Protein AF-A0A622EFQ0-F1 (afdb_monomer_lite)

Radius of gyration: 34.11 Å; chains: 1; bounding box: 75×64×86 Å

Structure (mmCIF, N/CA/C/O backbone):
data_AF-A0A622EFQ0-F1
#
_entry.id   AF-A0A622EFQ0-F1
#
loop_
_atom_site.group_PDB
_atom_site.id
_atom_site.type_symbol
_atom_site.label_atom_id
_atom_site.label_alt_id
_atom_site.label_comp_id
_atom_site.label_asym_id
_atom_site.label_entity_id
_atom_site.label_seq_id
_atom_site.pdbx_PDB_ins_code
_atom_site.Cartn_x
_atom_site.Cartn_y
_atom_site.Cartn_z
_atom_site.occupancy
_atom_site.B_iso_or_equiv
_atom_site.auth_seq_id
_atom_site.auth_comp_id
_atom_site.auth_asym_id
_atom_site.auth_atom_id
_atom_site.pdbx_PDB_model_num
ATOM 1 N N . MET A 1 1 ? -2.459 32.467 -18.254 1.00 40.84 1 MET A N 1
ATOM 2 C CA . MET A 1 1 ? -2.833 32.533 -16.829 1.00 40.84 1 MET A CA 1
ATOM 3 C C . MET A 1 1 ? -2.123 31.381 -16.165 1.00 40.84 1 MET A C 1
ATOM 5 O O . MET A 1 1 ? -2.354 30.252 -16.578 1.00 40.84 1 MET A O 1
ATOM 9 N N . ASP A 1 2 ? -1.212 31.677 -15.245 1.00 47.34 2 ASP A N 1
ATOM 10 C CA . ASP A 1 2 ? -0.516 30.656 -14.466 1.00 47.34 2 ASP A CA 1
ATOM 11 C C . ASP A 1 2 ? -1.471 30.163 -13.377 1.00 47.34 2 ASP A C 1
ATOM 13 O O . ASP A 1 2 ? -1.883 30.933 -12.511 1.00 47.34 2 ASP A O 1
ATOM 17 N N . PHE A 1 3 ? -1.888 28.902 -13.480 1.00 54.03 3 PHE A N 1
ATOM 18 C CA . PHE A 1 3 ? -2.657 28.227 -12.441 1.00 54.03 3 PHE A CA 1
ATOM 19 C C . PHE A 1 3 ? -1.663 27.471 -11.562 1.00 54.03 3 PHE A C 1
ATOM 21 O O . PHE A 1 3 ? -1.161 26.412 -11.937 1.00 54.03 3 PHE A O 1
ATOM 28 N N . GLU A 1 4 ? -1.324 28.049 -10.413 1.00 59.44 4 GLU A N 1
ATOM 29 C CA . GLU A 1 4 ? -0.556 27.353 -9.385 1.00 59.44 4 GLU A CA 1
ATOM 30 C C . GLU A 1 4 ? -1.495 26.405 -8.634 1.00 59.44 4 GLU A C 1
ATOM 32 O O . GLU A 1 4 ? -2.201 26.804 -7.713 1.00 59.44 4 GLU A O 1
ATOM 37 N N . ILE A 1 5 ? -1.507 25.140 -9.055 1.00 57.47 5 ILE A N 1
ATOM 38 C CA . ILE A 1 5 ? -2.185 24.049 -8.350 1.00 57.47 5 ILE A CA 1
ATOM 39 C C . ILE A 1 5 ? -1.353 23.737 -7.105 1.00 57.47 5 ILE A C 1
ATOM 41 O O . ILE A 1 5 ? -0.329 23.056 -7.172 1.00 57.47 5 ILE A O 1
ATOM 45 N N . THR A 1 6 ? -1.769 24.271 -5.961 1.00 62.12 6 THR A N 1
ATOM 46 C CA . THR A 1 6 ? -1.059 24.123 -4.680 1.00 62.12 6 THR A CA 1
ATOM 47 C C . THR A 1 6 ? -1.422 22.841 -3.927 1.00 62.12 6 THR A C 1
ATOM 49 O O . THR A 1 6 ? -0.834 22.558 -2.887 1.00 62.12 6 THR A O 1
ATOM 52 N N . GLY A 1 7 ? -2.340 22.027 -4.461 1.00 57.78 7 GLY A N 1
ATOM 53 C CA . GLY A 1 7 ? -2.699 20.720 -3.896 1.00 57.78 7 GLY A CA 1
ATOM 54 C C . GLY A 1 7 ? -3.607 20.773 -2.661 1.00 57.78 7 GLY A C 1
ATOM 55 O O . GLY A 1 7 ? -3.851 19.732 -2.059 1.00 57.78 7 GLY A O 1
ATOM 56 N N . GLU A 1 8 ? -4.129 21.950 -2.307 1.00 60.84 8 GLU A N 1
ATOM 57 C CA . GLU A 1 8 ? -5.104 22.154 -1.219 1.00 60.84 8 GLU A CA 1
ATOM 58 C C . GLU A 1 8 ? -6.498 22.566 -1.736 1.00 60.84 8 GLU A C 1
ATOM 60 O O . GLU A 1 8 ? -7.340 23.025 -0.965 1.00 60.84 8 GLU A O 1
ATOM 65 N N . GLU A 1 9 ? -6.757 22.427 -3.039 1.00 70.69 9 GLU A N 1
ATOM 66 C CA . GLU A 1 9 ? -8.021 22.865 -3.638 1.00 70.69 9 GLU A CA 1
ATOM 67 C C . GLU A 1 9 ? -9.195 22.007 -3.148 1.00 70.69 9 GLU A C 1
ATOM 69 O O . GLU A 1 9 ? -9.159 20.772 -3.163 1.00 70.69 9 GLU A O 1
ATOM 74 N N . THR A 1 10 ? -10.255 22.678 -2.694 1.00 70.06 10 THR A N 1
ATOM 75 C CA . THR A 1 10 ? -11.495 22.020 -2.279 1.00 70.06 10 THR A CA 1
ATOM 76 C C . THR A 1 10 ? -12.301 21.588 -3.502 1.00 70.06 10 THR A C 1
ATOM 78 O O . THR A 1 10 ? -12.155 22.128 -4.598 1.00 70.06 10 THR A O 1
ATOM 81 N N . GLN A 1 11 ? -13.181 20.602 -3.327 1.00 61.06 11 GLN A N 1
ATOM 82 C CA . GLN A 1 11 ? -13.942 20.010 -4.431 1.00 61.06 11 GLN A CA 1
ATOM 83 C C . GLN A 1 11 ? -14.776 21.040 -5.219 1.00 61.06 11 GLN A C 1
ATOM 85 O O . GLN A 1 11 ? -14.868 20.944 -6.438 1.00 61.06 11 GLN A O 1
ATOM 90 N N . GLU A 1 12 ? -15.286 22.077 -4.553 1.00 69.62 12 GLU A N 1
ATOM 91 C CA . GLU A 1 12 ? -16.009 23.184 -5.198 1.00 69.62 12 GLU A CA 1
ATOM 92 C C . GLU A 1 12 ? -15.089 24.077 -6.055 1.00 69.62 12 GLU A C 1
ATOM 94 O O . GLU A 1 12 ? -15.494 24.543 -7.117 1.00 69.62 12 GLU A O 1
ATOM 99 N N . GLN A 1 13 ? -13.827 24.271 -5.652 1.00 68.38 13 GLN A N 1
ATOM 100 C CA . GLN A 1 13 ? -12.851 25.055 -6.423 1.00 68.38 13 GLN A CA 1
ATOM 101 C C . GLN A 1 13 ? -12.368 24.312 -7.672 1.00 68.38 13 GLN A C 1
ATOM 103 O O . GLN A 1 13 ? -12.161 24.930 -8.715 1.00 68.38 13 GLN A O 1
ATOM 108 N N . LEU A 1 14 ? -12.245 22.984 -7.594 1.00 66.31 14 LEU A N 1
ATOM 109 C CA . LEU A 1 14 ? -11.923 22.138 -8.746 1.00 66.31 14 LEU A CA 1
ATOM 110 C C . LEU A 1 14 ? -13.050 22.135 -9.786 1.00 66.31 14 LEU A C 1
ATOM 112 O O . LEU A 1 14 ? -12.778 22.150 -10.986 1.00 66.31 14 LEU A O 1
ATOM 116 N N . GLU A 1 15 ? -14.308 22.147 -9.341 1.00 71.75 15 GLU A N 1
ATOM 117 C CA . GLU A 1 15 ? -15.470 22.240 -10.230 1.00 71.75 15 GLU A CA 1
ATOM 118 C C . GLU A 1 15 ? -15.534 23.603 -10.940 1.00 71.75 15 GLU A C 1
ATOM 120 O O . GLU A 1 15 ? -15.771 23.654 -12.149 1.00 71.75 15 GLU A O 1
ATOM 125 N N . GLU A 1 16 ? -15.225 24.700 -10.244 1.00 70.75 16 GLU A N 1
ATOM 126 C CA . GLU A 1 16 ? -15.146 26.039 -10.844 1.00 70.75 16 GLU A CA 1
ATOM 127 C C . GLU A 1 16 ? -13.963 26.175 -11.825 1.00 70.75 16 GLU A C 1
ATOM 129 O O . GLU A 1 16 ? -14.096 26.769 -12.900 1.00 70.75 16 GLU A O 1
ATOM 134 N N . LEU A 1 17 ? -12.816 25.561 -11.516 1.00 68.50 17 LEU A N 1
ATOM 135 C CA . LEU A 1 17 ? -11.644 25.539 -12.397 1.00 68.50 17 LEU A CA 1
ATOM 136 C C . LEU A 1 17 ? -11.890 24.686 -13.654 1.00 68.50 17 LEU A C 1
ATOM 138 O O . LEU A 1 17 ? -11.455 25.057 -14.746 1.00 68.50 17 LEU A O 1
ATOM 142 N N . MET A 1 18 ? -12.652 23.595 -13.529 1.00 65.00 18 MET A N 1
ATOM 143 C CA . MET A 1 18 ? -13.078 22.759 -14.655 1.00 65.00 18 MET A CA 1
ATOM 144 C C . MET A 1 18 ? -14.113 23.470 -15.538 1.00 65.00 18 MET A C 1
ATOM 146 O O . MET A 1 18 ? -14.004 23.414 -16.763 1.00 65.00 18 MET A O 1
ATOM 150 N N . ALA A 1 19 ? -15.057 24.207 -14.944 1.00 71.56 19 ALA A N 1
ATOM 151 C CA . ALA A 1 19 ? -16.004 25.042 -15.684 1.00 71.56 19 ALA A CA 1
ATOM 152 C C . ALA A 1 19 ? -15.288 26.154 -16.470 1.00 71.56 19 ALA A C 1
ATOM 154 O O . ALA A 1 19 ? -15.607 26.402 -17.630 1.00 71.56 19 ALA A O 1
ATOM 155 N N . LYS A 1 20 ? -14.249 26.759 -15.882 1.00 64.25 20 LYS A N 1
ATOM 156 C CA . LYS A 1 20 ? -13.434 27.800 -16.527 1.00 64.25 20 LYS A CA 1
ATOM 157 C C . LYS A 1 20 ? -12.540 27.279 -17.661 1.00 64.25 20 LYS A C 1
ATOM 159 O O . LYS A 1 20 ? -12.111 28.062 -18.503 1.00 64.25 20 LYS A O 1
ATOM 164 N N . MET A 1 21 ? -12.250 25.978 -17.692 1.00 59.47 21 MET A N 1
ATOM 165 C CA . MET A 1 21 ? -11.446 25.334 -18.741 1.00 59.47 21 MET A CA 1
ATOM 166 C C . MET A 1 21 ? -12.308 24.680 -19.839 1.00 59.47 21 MET A C 1
ATOM 168 O O . MET A 1 21 ? -11.797 24.351 -20.908 1.00 59.47 21 MET A O 1
ATOM 172 N N . GLY A 1 22 ? -13.608 24.504 -19.580 1.00 51.72 22 GLY A N 1
ATOM 173 C CA . GLY A 1 22 ? -14.576 23.875 -20.482 1.00 51.72 22 GLY A CA 1
ATOM 174 C C . GLY A 1 22 ? -15.137 24.780 -21.582 1.00 51.72 22 GLY A C 1
ATOM 175 O O . GLY A 1 22 ? -15.823 24.282 -22.469 1.00 51.72 22 GLY A O 1
ATOM 176 N N . GLU A 1 23 ? -14.828 26.076 -21.577 1.00 49.22 23 GLU A N 1
ATOM 177 C CA . GLU A 1 23 ? -15.250 27.020 -22.619 1.00 49.22 23 GLU A CA 1
ATOM 178 C C . GLU A 1 23 ? -14.089 27.281 -23.597 1.00 49.22 23 GLU A C 1
ATOM 180 O O . GLU A 1 23 ? -13.527 28.369 -23.685 1.00 49.22 23 GLU A O 1
ATOM 185 N N . THR A 1 24 ? -13.663 26.232 -24.307 1.00 42.78 24 THR A N 1
ATOM 186 C CA . THR A 1 24 ? -12.842 26.373 -25.521 1.00 42.78 24 THR A CA 1
ATOM 187 C C . THR A 1 24 ? -13.544 25.649 -26.664 1.00 42.78 24 THR A C 1
ATOM 189 O O . THR A 1 24 ? -13.313 24.476 -26.948 1.00 42.78 24 THR A O 1
ATOM 192 N N . GLU A 1 25 ? -14.485 26.357 -27.281 1.00 38.69 25 GLU A N 1
ATOM 193 C CA . GLU A 1 25 ? -15.142 25.951 -28.519 1.00 38.69 25 GLU A CA 1
ATOM 194 C C . GLU A 1 25 ? -14.109 25.989 -29.657 1.00 38.69 25 GLU A C 1
ATOM 196 O O . GLU A 1 25 ? -13.504 27.024 -29.937 1.00 38.69 25 GLU A O 1
ATOM 201 N N . VAL A 1 26 ? -13.842 24.834 -30.270 1.00 39.00 26 VAL A N 1
ATOM 202 C CA . VAL A 1 26 ? -13.045 24.729 -31.497 1.00 39.00 26 VAL A CA 1
ATOM 203 C C . VAL A 1 26 ? -14.011 24.664 -32.671 1.00 39.00 26 VAL A C 1
ATOM 205 O O . VAL A 1 26 ? -14.623 23.623 -32.901 1.00 39.00 26 VAL A O 1
ATOM 208 N N . GLU A 1 27 ? -14.088 25.740 -33.450 1.00 31.33 27 GLU A N 1
ATOM 209 C CA . GLU A 1 27 ? -14.595 25.718 -34.824 1.00 31.33 27 GLU A CA 1
ATOM 210 C C . GLU A 1 27 ? -13.807 26.726 -35.685 1.00 31.33 27 GLU A C 1
ATOM 212 O O . GLU A 1 27 ? -13.298 27.724 -35.178 1.00 31.33 27 GLU A O 1
ATOM 217 N N . GLY A 1 28 ? -13.560 26.369 -36.948 1.00 27.02 28 GLY A N 1
ATOM 218 C CA . GLY A 1 28 ? -12.481 26.919 -37.772 1.00 27.02 28 GLY A CA 1
ATOM 219 C C . GLY A 1 28 ? -12.822 28.085 -38.706 1.00 27.02 28 GLY A C 1
ATOM 220 O O . GLY A 1 28 ? -13.979 28.352 -38.987 1.00 27.02 28 GLY A O 1
ATOM 221 N N . ASP A 1 29 ? -11.726 28.647 -39.230 1.00 30.78 29 ASP A N 1
ATOM 222 C CA . ASP A 1 29 ? -11.515 29.436 -40.459 1.00 30.78 29 ASP A CA 1
ATOM 223 C C . ASP A 1 29 ? -12.253 30.782 -40.668 1.00 30.78 29 ASP A C 1
ATOM 225 O O . ASP A 1 29 ? -13.470 30.884 -40.576 1.00 30.78 29 ASP A O 1
ATOM 229 N N . ASP A 1 30 ? -11.434 31.759 -41.083 1.00 29.14 30 ASP A N 1
ATOM 230 C CA . ASP A 1 30 ? -11.705 33.073 -41.700 1.00 29.14 30 ASP A CA 1
ATOM 231 C C . ASP A 1 30 ? -12.173 34.309 -40.873 1.00 29.14 30 ASP A C 1
ATOM 233 O O . ASP A 1 30 ? -13.246 34.357 -40.286 1.00 29.14 30 ASP A O 1
ATOM 237 N N . GLU A 1 31 ? -11.312 35.340 -40.971 1.00 29.97 31 GLU A N 1
ATOM 238 C CA . GLU A 1 31 ? -11.495 36.811 -40.963 1.00 29.97 31 GLU A CA 1
ATOM 239 C C . GLU A 1 31 ? -12.108 37.588 -39.759 1.00 29.97 31 GLU A C 1
ATOM 241 O O . GLU A 1 31 ? -13.175 37.303 -39.229 1.00 29.97 31 GLU A O 1
ATOM 246 N N . GLU A 1 32 ? -11.392 38.657 -39.356 1.00 29.59 32 GLU A N 1
ATOM 247 C CA . GLU A 1 32 ? -11.803 39.723 -38.416 1.00 29.59 32 GLU A CA 1
ATOM 248 C C . GLU A 1 32 ? -12.952 40.624 -38.967 1.00 29.59 32 GLU A C 1
ATOM 250 O O . GLU A 1 32 ? -13.333 40.492 -40.128 1.00 29.59 32 GLU A O 1
ATOM 255 N N . PRO A 1 33 ? -13.320 41.731 -38.278 1.00 52.41 33 PRO A N 1
ATOM 256 C CA . PRO A 1 33 ? -14.147 41.876 -37.076 1.00 52.41 33 PRO A CA 1
ATOM 257 C C . PRO A 1 33 ? -15.423 42.695 -37.421 1.00 52.41 33 PRO A C 1
ATOM 259 O O . PRO A 1 33 ? -15.623 43.028 -38.581 1.00 52.41 33 PRO A O 1
ATOM 262 N N . GLU A 1 34 ? -16.280 43.040 -36.446 1.00 26.70 34 GLU A N 1
ATOM 263 C CA . GLU A 1 34 ? -16.970 44.354 -36.312 1.00 26.70 34 GLU A CA 1
ATOM 264 C C . GLU A 1 34 ? -18.240 44.288 -35.427 1.00 26.70 34 GLU A C 1
ATOM 266 O O . GLU A 1 34 ? -19.173 43.528 -35.665 1.00 26.70 34 GLU A O 1
ATOM 271 N N . ASP A 1 35 ? -18.231 45.202 -34.455 1.00 25.25 35 ASP A N 1
ATOM 272 C CA . ASP A 1 35 ? -19.301 46.118 -34.039 1.00 25.25 35 ASP A CA 1
ATOM 273 C C . ASP A 1 35 ? -20.395 45.750 -33.003 1.00 25.25 35 ASP A C 1
ATOM 275 O O . ASP A 1 35 ? -21.150 44.789 -33.092 1.00 25.25 35 ASP A O 1
ATOM 279 N N . SER A 1 36 ? -20.420 46.664 -32.025 1.00 25.70 36 SER A N 1
ATOM 280 C CA . SER A 1 36 ? -21.439 47.216 -31.125 1.00 25.70 36 SER A CA 1
ATOM 281 C C . SER A 1 36 ? -22.814 46.585 -30.899 1.00 25.70 36 SER A C 1
ATOM 283 O O . SER A 1 36 ? -23.536 46.212 -31.817 1.00 25.70 36 SER A O 1
ATOM 285 N N . ALA A 1 37 ? -23.226 46.809 -29.640 1.00 26.11 37 ALA A N 1
ATOM 286 C CA . ALA A 1 37 ? -24.554 47.171 -29.111 1.00 26.11 37 ALA A CA 1
ATOM 287 C C . ALA A 1 37 ? -25.075 46.108 -28.128 1.00 26.11 37 ALA A C 1
ATOM 289 O O . ALA A 1 37 ? -25.024 44.923 -28.412 1.00 26.11 37 ALA A O 1
ATOM 290 N N . GLU A 1 38 ? -25.598 46.404 -26.940 1.00 27.48 38 GLU A N 1
ATOM 291 C CA . GLU A 1 38 ? -25.945 47.647 -26.253 1.00 27.48 38 GLU A CA 1
ATOM 292 C C . GLU A 1 38 ? -26.283 47.270 -24.790 1.00 27.48 38 GLU A C 1
ATOM 294 O O . GLU A 1 38 ? -26.673 46.143 -24.487 1.00 27.48 38 GLU A O 1
ATOM 299 N N . HIS A 1 39 ? -26.127 48.237 -23.888 1.00 31.00 39 HIS A N 1
ATOM 300 C CA . HIS A 1 39 ? -26.490 48.213 -22.469 1.00 31.00 39 HIS A CA 1
ATOM 301 C C . HIS A 1 39 ? -27.986 47.955 -22.185 1.00 31.00 39 HIS A C 1
ATOM 303 O O . HIS A 1 39 ? -28.845 48.484 -22.883 1.00 31.00 39 HIS A O 1
ATOM 309 N N . SER A 1 40 ? -28.305 47.306 -21.056 1.00 26.47 40 SER A N 1
ATOM 310 C CA . SER A 1 40 ? -29.498 47.637 -20.249 1.00 26.47 40 SER A CA 1
ATOM 311 C C . SER A 1 40 ? -29.319 47.092 -18.818 1.00 26.47 40 SER A C 1
ATOM 313 O O . SER A 1 40 ? -29.278 45.882 -18.630 1.00 26.47 40 SER A O 1
ATOM 315 N N . ASP A 1 41 ? -28.835 47.882 -17.860 1.00 24.77 41 ASP A N 1
ATOM 316 C CA . ASP A 1 41 ? -29.533 48.859 -16.998 1.00 24.77 41 ASP A CA 1
ATOM 317 C C . ASP A 1 41 ? -30.042 48.277 -15.660 1.00 24.77 41 ASP A C 1
ATOM 319 O O . ASP A 1 41 ? -30.530 47.153 -15.574 1.00 24.77 41 ASP A O 1
ATOM 323 N N . SER A 1 42 ? -29.984 49.150 -14.654 1.00 25.78 42 SER A N 1
ATOM 324 C CA . SER A 1 42 ? -30.709 49.159 -13.383 1.00 25.78 42 SER A CA 1
ATOM 325 C C . SER A 1 42 ? -30.100 48.489 -12.142 1.00 25.78 42 SER A C 1
ATOM 327 O O . SER A 1 42 ? -30.419 47.372 -11.741 1.00 25.78 42 SER A O 1
ATOM 329 N N . GLU A 1 43 ? -29.348 49.326 -11.424 1.00 28.52 43 GLU A N 1
ATOM 330 C CA . GLU A 1 43 ? -29.364 49.445 -9.962 1.00 28.52 43 GLU A CA 1
ATOM 331 C C . GLU A 1 43 ? -30.802 49.457 -9.395 1.00 28.52 43 GLU A C 1
ATOM 333 O O . GLU A 1 43 ? -31.713 49.998 -10.024 1.00 28.52 43 GLU A O 1
ATOM 338 N N . THR A 1 44 ? -31.012 48.962 -8.169 1.00 26.23 44 THR A N 1
ATOM 339 C CA . THR A 1 44 ? -31.481 49.788 -7.031 1.00 26.23 44 THR A CA 1
ATOM 340 C C . THR A 1 44 ? -31.570 48.998 -5.719 1.00 26.23 44 THR A C 1
ATOM 342 O O . THR A 1 44 ? -32.013 47.855 -5.663 1.00 26.23 44 THR A O 1
ATOM 345 N N . SER A 1 45 ? -31.122 49.676 -4.661 1.00 30.31 45 SER A N 1
ATOM 346 C CA . SER A 1 45 ? -31.214 49.365 -3.233 1.00 30.31 45 SER A CA 1
ATOM 347 C C . SER A 1 45 ? -32.626 49.053 -2.731 1.00 30.31 45 SER A C 1
ATOM 349 O O . SER A 1 45 ? -33.568 49.699 -3.170 1.00 30.31 45 SER A O 1
ATOM 351 N N . GLU A 1 46 ? -32.735 48.278 -1.645 1.00 28.34 46 GLU A N 1
ATOM 352 C CA . GLU A 1 46 ? -33.353 48.789 -0.410 1.00 28.34 46 GLU A CA 1
ATOM 353 C C . GLU A 1 46 ? -33.026 47.944 0.834 1.00 28.34 46 GLU A C 1
ATOM 355 O O . GLU A 1 46 ? -32.624 46.787 0.784 1.00 28.34 46 GLU A O 1
ATOM 360 N N . THR A 1 47 ? -33.132 48.632 1.959 1.00 27.73 47 THR A N 1
ATOM 361 C CA . THR A 1 47 ? -32.552 48.417 3.286 1.00 27.73 47 THR A CA 1
ATOM 362 C C . THR A 1 47 ? -33.543 47.823 4.313 1.00 27.73 47 THR A C 1
ATOM 364 O O . THR A 1 47 ? -34.747 47.936 4.120 1.00 27.73 47 THR A O 1
ATOM 367 N N . VAL A 1 48 ? -33.022 47.378 5.478 1.00 27.78 48 VAL A N 1
ATOM 368 C CA . VAL A 1 48 ? -33.481 47.693 6.871 1.00 27.78 48 VAL A CA 1
ATOM 369 C C . VAL A 1 48 ? -33.790 46.507 7.841 1.00 27.78 48 VAL A C 1
ATOM 371 O O . VAL A 1 48 ? -34.640 45.672 7.571 1.00 27.78 48 VAL A O 1
ATOM 374 N N . GLN A 1 49 ? -33.163 46.610 9.041 1.00 28.75 49 GLN A N 1
ATOM 375 C CA . GLN A 1 49 ? -33.475 46.110 10.420 1.00 28.75 49 GLN A CA 1
ATOM 376 C C . GLN A 1 49 ? -33.351 44.604 10.733 1.00 28.75 49 GLN A C 1
ATOM 378 O O . GLN A 1 49 ? -34.031 43.777 10.149 1.00 28.75 49 GLN A O 1
ATOM 383 N N . THR A 1 50 ? -32.393 44.148 11.560 1.00 27.11 50 THR A N 1
ATOM 384 C CA . THR A 1 50 ? -32.210 44.234 13.040 1.00 27.11 50 THR A CA 1
ATOM 385 C C . THR A 1 50 ? -33.306 43.571 13.881 1.00 27.11 50 THR A C 1
ATOM 387 O O . THR A 1 50 ? -34.369 44.156 14.052 1.00 27.11 50 THR A O 1
ATOM 390 N N . ASP A 1 51 ? -32.975 42.457 14.545 1.00 29.67 51 ASP A N 1
ATOM 391 C CA . ASP A 1 51 ? -33.377 42.223 15.939 1.00 29.67 51 ASP A CA 1
ATOM 392 C C . ASP A 1 51 ? -32.347 41.330 16.660 1.00 29.67 51 ASP A C 1
ATOM 394 O O . ASP A 1 51 ? -31.679 40.478 16.074 1.00 29.67 51 ASP A O 1
ATOM 398 N N . THR A 1 52 ? -32.195 41.606 17.945 1.00 33.03 52 THR A N 1
ATOM 399 C CA . THR A 1 52 ? -31.148 41.212 18.881 1.00 33.03 52 THR A CA 1
ATOM 400 C C . THR A 1 52 ? -31.793 40.280 19.901 1.00 33.03 52 THR A C 1
ATOM 402 O O . THR A 1 52 ? -32.718 40.683 20.597 1.00 33.03 52 THR A O 1
ATOM 405 N N . GLY A 1 53 ? -31.297 39.050 20.048 1.00 27.22 53 GLY A N 1
ATOM 406 C CA . GLY A 1 53 ? -31.888 38.056 20.951 1.00 27.22 53 GLY A CA 1
ATOM 407 C C . GLY A 1 53 ? -30.857 37.302 21.783 1.00 27.22 53 GLY A C 1
ATOM 408 O O . GLY A 1 53 ? -30.601 36.129 21.548 1.00 27.22 53 GLY A O 1
ATOM 409 N N . ASN A 1 54 ? -30.279 37.981 22.772 1.00 30.84 54 ASN A N 1
ATOM 410 C CA . ASN A 1 54 ? -29.454 37.410 23.838 1.00 30.84 54 ASN A CA 1
ATOM 411 C C . ASN A 1 54 ? -30.272 36.445 24.723 1.00 30.84 54 ASN A C 1
ATOM 413 O O . ASN A 1 54 ? -31.218 36.896 25.370 1.00 30.84 54 ASN A O 1
ATOM 417 N N . LYS A 1 55 ? -29.880 35.165 24.835 1.00 34.41 55 LYS A N 1
ATOM 418 C CA . LYS A 1 55 ? -30.236 34.308 25.984 1.00 34.41 55 LYS A CA 1
ATOM 419 C C . LYS A 1 55 ? -29.080 33.392 26.391 1.00 34.41 55 LYS A C 1
ATOM 421 O O . LYS A 1 55 ? -28.693 32.478 25.674 1.00 34.41 55 LYS A O 1
ATOM 426 N N . GLN A 1 56 ? -28.580 33.681 27.589 1.00 30.50 56 GLN A N 1
ATOM 427 C CA . GLN A 1 56 ? -27.677 32.888 28.418 1.00 30.50 56 GLN A CA 1
ATOM 428 C C . GLN A 1 56 ? -28.161 31.442 28.597 1.00 30.50 56 GLN A C 1
ATOM 430 O O . GLN A 1 56 ? -29.332 31.214 28.897 1.00 30.50 56 GLN A O 1
ATOM 435 N N . ALA A 1 57 ? -27.229 30.491 28.534 1.00 31.45 57 ALA A N 1
ATOM 436 C CA . ALA A 1 57 ? -27.379 29.166 29.126 1.00 31.45 57 ALA A CA 1
ATOM 437 C C . ALA A 1 57 ? -26.632 29.142 30.476 1.00 31.45 57 ALA A C 1
ATOM 439 O O . ALA A 1 57 ? -25.445 29.480 30.504 1.00 31.45 57 ALA A O 1
ATOM 440 N N . PRO A 1 58 ? -27.284 28.790 31.598 1.00 38.44 58 PRO A N 1
ATOM 441 C CA . PRO A 1 58 ? -26.609 28.588 32.871 1.00 38.44 58 PRO A CA 1
ATOM 442 C C . PRO A 1 58 ? -26.106 27.141 32.996 1.00 38.44 58 PRO A C 1
ATOM 444 O O . PRO A 1 58 ? -26.854 26.188 32.796 1.00 38.44 58 PRO A O 1
ATOM 447 N N . THR A 1 59 ? -24.846 26.982 33.393 1.00 33.81 59 THR A N 1
ATOM 448 C CA . THR A 1 59 ? -24.364 25.835 34.183 1.00 33.81 59 THR A CA 1
ATOM 449 C C . THR A 1 59 ? -25.030 25.873 35.567 1.00 33.81 59 THR A C 1
ATOM 451 O O . THR A 1 59 ? -25.252 26.973 36.085 1.00 33.81 59 THR A O 1
ATOM 454 N N . PRO A 1 60 ? -25.382 24.726 36.187 1.00 35.22 60 PRO A N 1
ATOM 455 C CA . PRO A 1 60 ? -24.410 24.019 37.040 1.00 35.22 60 PRO A CA 1
ATOM 456 C C . PRO A 1 60 ? -24.620 22.491 37.176 1.00 35.22 60 PRO A C 1
ATOM 458 O O . PRO A 1 60 ? -25.696 21.955 36.934 1.00 35.22 60 PRO A O 1
ATOM 461 N N . GLY A 1 61 ? -23.580 21.789 37.639 1.00 27.08 61 GLY A N 1
ATOM 462 C CA . GLY A 1 61 ? -23.689 20.411 38.121 1.00 27.08 61 GLY A CA 1
ATOM 463 C C . GLY A 1 61 ? -24.217 20.318 39.559 1.00 27.08 61 GLY A C 1
ATOM 464 O O . GLY A 1 61 ? -23.884 21.160 40.388 1.00 27.08 61 GLY A O 1
ATOM 465 N N . ALA A 1 62 ? -25.002 19.277 39.841 1.00 28.66 62 ALA A N 1
ATOM 466 C CA . ALA A 1 62 ? -25.120 18.544 41.109 1.00 28.66 62 ALA A CA 1
ATOM 467 C C . ALA A 1 62 ? -26.100 17.378 40.879 1.00 28.66 62 ALA A C 1
ATOM 469 O O . ALA A 1 62 ? -27.104 17.549 40.195 1.00 28.66 62 ALA A O 1
ATOM 470 N N . GLY A 1 63 ? -25.766 16.191 41.388 1.00 32.91 63 GLY A N 1
ATOM 471 C CA . GLY A 1 63 ? -26.432 14.936 41.047 1.00 32.91 63 GLY A CA 1
ATOM 472 C C . GLY A 1 63 ? -27.895 14.820 41.473 1.00 32.91 63 GLY A C 1
ATOM 473 O O . GLY A 1 63 ? -28.352 15.447 42.427 1.00 32.91 63 GLY A O 1
ATOM 474 N N . THR A 1 64 ? -28.610 13.940 40.779 1.00 30.39 64 THR A N 1
ATOM 475 C CA . THR A 1 64 ? -29.799 13.261 41.295 1.00 30.39 64 THR A CA 1
ATOM 476 C C . THR A 1 64 ? -29.887 11.912 40.585 1.00 30.39 64 THR A C 1
ATOM 478 O O . THR A 1 64 ? -29.957 11.846 39.360 1.00 30.39 64 THR A O 1
ATOM 481 N N . GLU A 1 65 ? -29.771 10.843 41.366 1.00 38.53 65 GLU A N 1
ATOM 482 C CA . GLU A 1 65 ? -30.265 9.519 41.009 1.00 38.53 65 GLU A CA 1
ATOM 483 C C . GLU A 1 65 ? -31.778 9.637 40.806 1.00 38.53 65 GLU A C 1
ATOM 485 O O . GLU A 1 65 ? -32.462 10.094 41.714 1.00 38.53 65 GLU A O 1
ATOM 490 N N . GLU A 1 66 ? -32.301 9.229 39.651 1.00 32.31 66 GLU A N 1
ATOM 491 C CA . GLU A 1 66 ? -33.705 8.834 39.522 1.00 32.31 66 GLU A CA 1
ATOM 492 C C . GLU A 1 66 ? -33.860 7.842 38.356 1.00 32.31 66 GLU A C 1
ATOM 494 O O . GLU A 1 66 ? -33.675 8.150 37.181 1.00 32.31 66 GLU A O 1
ATOM 499 N N . GLU A 1 67 ? -34.051 6.591 38.771 1.00 32.12 67 GLU A N 1
ATOM 500 C CA . GLU A 1 67 ? -34.943 5.562 38.238 1.00 32.12 67 GLU A CA 1
ATOM 501 C C . GLU A 1 67 ? -35.478 5.677 36.794 1.00 32.12 67 GLU A C 1
ATOM 503 O O . GLU A 1 67 ? -36.232 6.572 36.431 1.00 32.12 67 GLU A O 1
ATOM 508 N N . GLY A 1 68 ? -35.221 4.604 36.034 1.00 43.44 68 GLY A N 1
ATOM 509 C CA . GLY A 1 68 ? -36.263 3.869 35.311 1.00 43.44 68 GLY A CA 1
ATOM 510 C C . GLY A 1 68 ? -37.004 4.612 34.204 1.00 43.44 68 GLY A C 1
ATOM 511 O O . GLY A 1 68 ? -38.182 4.930 34.351 1.00 43.44 68 GLY A O 1
ATOM 512 N N . GLN A 1 69 ? -36.373 4.746 33.036 1.00 33.00 69 GLN A N 1
ATOM 513 C CA . GLN A 1 69 ? -37.130 4.891 31.793 1.00 33.00 69 GLN A CA 1
ATOM 514 C C . GLN A 1 69 ? -37.548 3.508 31.267 1.00 33.00 69 GLN A C 1
ATOM 516 O O . GLN A 1 69 ? -36.768 2.555 31.353 1.00 33.00 69 GLN A O 1
ATOM 521 N N . PRO A 1 70 ? -38.790 3.373 30.770 1.00 39.22 70 PRO A N 1
ATOM 522 C CA . PRO A 1 70 ? -39.356 2.099 30.360 1.00 39.22 70 PRO A CA 1
ATOM 523 C C . PRO A 1 70 ? -38.561 1.543 29.181 1.00 39.22 70 PRO A C 1
ATOM 525 O O . PRO A 1 70 ? -38.309 2.249 28.206 1.00 39.22 70 PRO A O 1
ATOM 528 N N . GLN A 1 71 ? -38.180 0.270 29.276 1.00 44.62 71 GLN A N 1
ATOM 529 C CA . GLN A 1 71 ? -37.741 -0.499 28.121 1.00 44.62 71 GLN A CA 1
ATOM 530 C C . GLN A 1 71 ? -38.894 -0.503 27.112 1.00 44.62 71 GLN A C 1
ATOM 532 O O . GLN A 1 71 ? -39.863 -1.242 27.274 1.00 44.62 71 GLN A O 1
ATOM 537 N N . GLU A 1 72 ? -38.811 0.335 26.077 1.00 50.88 72 GLU A N 1
ATOM 538 C CA . GLU A 1 72 ? -39.381 -0.057 24.794 1.00 50.88 72 GLU A CA 1
ATOM 539 C C . GLU A 1 72 ? -38.743 -1.403 24.459 1.00 50.88 72 GLU A C 1
ATOM 541 O O . GLU A 1 72 ? -37.520 -1.544 24.529 1.00 50.88 72 GLU A O 1
ATOM 546 N N . ASP A 1 73 ? -39.566 -2.412 24.187 1.00 52.38 73 ASP A N 1
ATOM 547 C CA . ASP A 1 73 ? -39.118 -3.740 23.787 1.00 52.38 73 ASP A CA 1
ATOM 548 C C . ASP A 1 73 ? -38.366 -3.631 22.449 1.00 52.38 73 ASP A C 1
ATOM 550 O O . ASP A 1 73 ? -38.922 -3.860 21.372 1.00 52.38 73 ASP A O 1
ATOM 554 N N . VAL A 1 74 ? -37.090 -3.236 22.497 1.00 57.25 74 VAL A N 1
ATOM 555 C CA . VAL A 1 74 ? -36.215 -3.195 21.331 1.00 57.25 74 VAL A CA 1
ATOM 556 C C . VAL A 1 74 ? -36.029 -4.638 20.899 1.00 57.25 74 VAL A C 1
ATOM 558 O O . VAL A 1 74 ? -35.329 -5.430 21.534 1.00 57.25 74 VAL A O 1
ATOM 561 N N . LYS A 1 75 ? -36.718 -5.004 19.821 1.00 69.44 75 LYS A N 1
ATOM 562 C CA . LYS A 1 75 ? -36.628 -6.329 19.223 1.00 69.44 75 LYS A CA 1
ATOM 563 C C . LYS A 1 75 ? -35.165 -6.545 18.828 1.00 69.44 75 LYS A C 1
ATOM 565 O O . LYS A 1 75 ? -34.625 -5.833 17.985 1.00 69.44 75 LYS A O 1
ATOM 570 N N . GLY A 1 76 ? -34.517 -7.516 19.454 1.00 70.38 76 GLY A N 1
ATOM 571 C CA . GLY A 1 76 ? -33.099 -7.777 19.251 1.00 70.38 76 GLY A CA 1
ATOM 572 C C . GLY A 1 76 ? -32.721 -9.169 19.725 1.00 70.38 76 GLY A C 1
ATOM 573 O O . GLY A 1 76 ? -33.499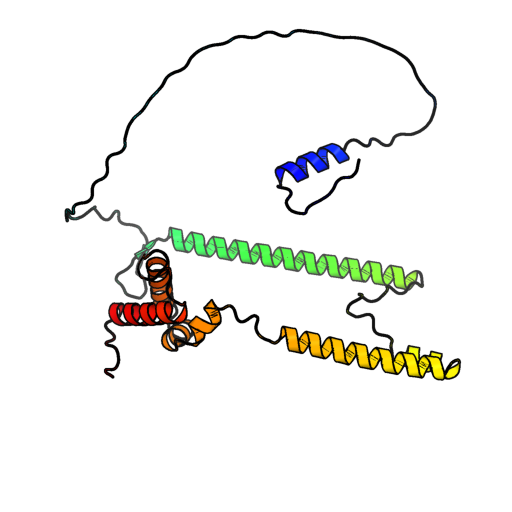 -9.845 20.404 1.00 70.38 76 GLY A O 1
ATOM 574 N N . ILE A 1 77 ? -31.539 -9.626 19.329 1.00 76.44 77 ILE A N 1
ATOM 575 C CA . ILE A 1 77 ? -30.981 -10.887 19.821 1.00 76.44 77 ILE A CA 1
ATOM 576 C C . ILE A 1 77 ? -30.180 -10.624 21.091 1.00 76.44 77 ILE A C 1
ATOM 578 O O . ILE A 1 77 ? -29.426 -9.657 21.169 1.00 76.44 77 ILE A O 1
ATOM 582 N N . LEU A 1 78 ? -30.330 -11.494 22.090 1.00 78.94 78 LEU A N 1
ATOM 583 C CA . LEU A 1 78 ? -29.455 -11.474 23.258 1.00 78.94 78 LEU A CA 1
ATOM 584 C C . LEU A 1 78 ? -28.018 -11.733 22.796 1.00 78.94 78 LEU A C 1
ATOM 586 O O . LEU A 1 78 ? -27.748 -12.695 22.072 1.00 78.94 78 LEU A O 1
ATOM 590 N N . ALA A 1 79 ? -27.110 -10.862 23.214 1.00 78.88 79 ALA A N 1
ATOM 591 C CA . ALA A 1 79 ? -25.683 -11.060 23.074 1.00 78.88 79 ALA A CA 1
ATOM 592 C C . ALA A 1 79 ? -25.248 -12.320 23.845 1.00 78.88 79 ALA A C 1
ATOM 594 O O . ALA A 1 79 ? -25.975 -12.873 24.678 1.00 78.88 79 ALA A O 1
ATOM 595 N N . ARG A 1 80 ? -24.058 -12.830 23.518 1.00 75.06 80 ARG A N 1
ATOM 596 C CA . ARG A 1 80 ? -23.561 -14.145 23.967 1.00 75.06 80 ARG A CA 1
ATOM 597 C C . ARG A 1 80 ? -23.412 -14.267 25.494 1.00 75.06 80 ARG A C 1
ATOM 599 O O . ARG A 1 80 ? -23.374 -15.370 26.028 1.00 75.06 80 ARG A O 1
ATOM 606 N N . ASP A 1 81 ? -23.350 -13.132 26.170 1.00 74.81 81 ASP A N 1
ATOM 607 C CA . ASP A 1 81 ? -23.286 -12.909 27.613 1.00 74.81 81 ASP A CA 1
ATOM 608 C C . ASP A 1 81 ? -24.668 -12.892 28.306 1.00 74.81 81 ASP A C 1
ATOM 610 O O . ASP A 1 81 ? -24.746 -12.862 29.536 1.00 74.81 81 ASP A O 1
ATOM 614 N N . GLY A 1 82 ? -25.766 -12.929 27.543 1.00 70.88 82 GLY A N 1
ATOM 615 C CA . GLY A 1 82 ? -27.140 -13.051 28.042 1.00 70.88 82 GLY A CA 1
ATOM 616 C C . GLY A 1 82 ? -27.686 -11.820 28.776 1.00 70.88 82 GLY A C 1
ATOM 617 O O . GLY A 1 82 ? -28.808 -11.875 29.276 1.00 70.88 82 GLY A O 1
ATOM 618 N N . LYS A 1 83 ? -26.917 -10.725 28.854 1.00 73.69 83 LYS A N 1
ATOM 619 C CA . LYS A 1 83 ? -27.300 -9.470 29.529 1.00 73.69 83 LYS A CA 1
ATOM 620 C C . LYS A 1 83 ? -27.587 -8.320 28.570 1.00 73.69 83 LYS A C 1
ATOM 622 O O . LYS A 1 83 ? -28.415 -7.475 28.897 1.00 73.69 83 LYS A O 1
ATOM 627 N N . HIS A 1 84 ? -26.930 -8.280 27.414 1.00 78.12 84 HIS A N 1
ATOM 628 C CA . HIS A 1 84 ? -27.109 -7.208 26.439 1.00 78.12 84 HIS A CA 1
ATOM 629 C C . HIS A 1 84 ? -28.000 -7.668 25.285 1.00 78.12 84 HIS A C 1
ATOM 631 O O . HIS A 1 84 ? -27.969 -8.832 24.893 1.00 78.12 84 HIS A O 1
ATOM 637 N N . VAL A 1 85 ? -28.809 -6.761 24.742 1.00 83.38 85 VAL A N 1
ATOM 638 C CA . VAL A 1 85 ? -29.642 -7.008 23.558 1.00 83.38 85 VAL A CA 1
ATOM 639 C C . VAL A 1 85 ? -29.009 -6.261 22.394 1.00 83.38 85 VAL A C 1
ATOM 641 O O . VAL A 1 85 ? -28.864 -5.044 22.457 1.00 83.38 85 VAL A O 1
ATOM 644 N N . ILE A 1 86 ? -28.618 -6.982 21.345 1.00 81.00 86 ILE A N 1
ATOM 645 C CA . ILE A 1 86 ? -28.159 -6.392 20.088 1.00 81.00 86 ILE A CA 1
ATOM 646 C C . ILE A 1 86 ? -29.409 -6.080 19.259 1.00 81.00 86 ILE A C 1
ATOM 648 O O . ILE A 1 86 ? -30.127 -7.017 18.884 1.00 81.00 86 ILE A O 1
ATOM 652 N N . PRO A 1 87 ? -29.690 -4.801 18.961 1.00 86.94 87 PRO A N 1
ATOM 653 C CA . PRO A 1 87 ? -30.816 -4.437 18.111 1.00 86.94 87 PRO A CA 1
ATOM 654 C C . PRO A 1 87 ? -30.658 -5.044 16.713 1.00 86.94 87 PRO A C 1
ATOM 656 O O . PRO A 1 87 ? -29.549 -5.083 16.173 1.00 86.94 87 PRO A O 1
ATOM 659 N N . TYR A 1 88 ? -31.761 -5.489 16.102 1.00 86.38 88 TYR A N 1
ATOM 660 C CA . TYR A 1 88 ? -31.719 -6.024 14.733 1.00 86.38 88 TYR A CA 1
ATOM 661 C C . TYR A 1 88 ? -31.175 -5.006 13.723 1.00 86.38 88 TYR A C 1
ATOM 663 O O . TYR A 1 88 ? -30.420 -5.390 12.832 1.00 86.38 88 TYR A O 1
ATOM 671 N N . ASP A 1 89 ? -31.455 -3.719 13.922 1.00 84.00 89 ASP A N 1
ATOM 672 C CA . ASP A 1 89 ? -31.033 -2.643 13.019 1.00 84.00 89 ASP A CA 1
ATOM 673 C C . ASP A 1 89 ? -29.506 -2.545 12.886 1.00 84.00 89 ASP A C 1
ATOM 675 O O . ASP A 1 89 ? -28.986 -2.296 11.801 1.00 84.00 89 ASP A O 1
ATOM 679 N N . VAL A 1 90 ? -28.761 -2.813 13.964 1.00 87.38 90 VAL A N 1
ATOM 680 C CA . VAL A 1 90 ? -27.288 -2.792 13.948 1.00 87.38 90 VAL A CA 1
ATOM 681 C C . VAL A 1 90 ? -26.736 -3.962 13.131 1.00 87.38 90 VAL A C 1
ATOM 683 O O . VAL A 1 90 ? -25.765 -3.807 12.394 1.00 87.38 90 VAL A O 1
ATOM 686 N N . LEU A 1 91 ? -27.372 -5.131 13.209 1.00 84.69 91 LEU A N 1
ATOM 687 C CA . LEU A 1 91 ? -26.972 -6.316 12.443 1.00 84.69 91 LEU A CA 1
ATOM 688 C C . LEU A 1 91 ? -27.340 -6.189 10.965 1.00 84.69 91 LEU A C 1
ATOM 690 O O . LEU A 1 91 ? -26.609 -6.665 10.098 1.00 84.69 91 LEU A O 1
ATOM 694 N N . GLU A 1 92 ? -28.467 -5.546 10.667 1.00 85.81 92 GLU A N 1
ATOM 695 C CA . GLU A 1 92 ? -28.856 -5.215 9.300 1.00 85.81 92 GLU A CA 1
ATOM 696 C C . GLU A 1 92 ? -27.929 -4.151 8.701 1.00 85.81 92 GLU A C 1
ATOM 698 O O . GLU A 1 92 ? -27.482 -4.308 7.563 1.00 85.81 92 GLU A O 1
ATOM 703 N N . ALA A 1 93 ? -27.549 -3.128 9.470 1.00 87.00 93 ALA A N 1
ATOM 704 C CA . ALA A 1 93 ? -26.552 -2.140 9.064 1.00 87.00 93 ALA A CA 1
ATOM 705 C C . ALA A 1 93 ? -25.174 -2.777 8.812 1.00 87.00 93 ALA A C 1
ATOM 707 O O . ALA A 1 93 ? -24.519 -2.462 7.822 1.00 87.00 93 ALA A O 1
ATOM 708 N N . GLU A 1 94 ? -24.747 -3.724 9.649 1.00 90.56 94 GLU A N 1
ATOM 709 C CA . GLU A 1 94 ? -23.473 -4.431 9.468 1.00 90.56 94 GLU A CA 1
ATOM 710 C C . GLU A 1 94 ? -23.503 -5.337 8.232 1.00 90.56 94 GLU A C 1
ATOM 712 O O . GLU A 1 94 ? -22.606 -5.271 7.389 1.00 90.56 94 GLU A O 1
ATOM 717 N N . ARG A 1 95 ? -24.589 -6.101 8.048 1.00 91.25 95 ARG A N 1
ATOM 718 C CA . ARG A 1 95 ? -24.772 -6.960 6.872 1.00 91.25 95 ARG A CA 1
ATOM 719 C C . ARG A 1 95 ? -24.828 -6.146 5.582 1.00 91.25 95 ARG A C 1
ATOM 721 O O . ARG A 1 95 ? -24.200 -6.532 4.598 1.00 91.25 95 ARG A O 1
ATOM 728 N N . THR A 1 96 ? -25.573 -5.043 5.563 1.00 92.81 96 THR A N 1
ATOM 729 C CA . THR A 1 96 ? -25.655 -4.167 4.384 1.00 92.81 96 THR A CA 1
ATOM 730 C C . THR A 1 96 ? -24.330 -3.449 4.135 1.00 92.81 96 THR A C 1
ATOM 732 O O . THR A 1 96 ? -23.901 -3.368 2.987 1.00 92.81 96 THR A O 1
ATOM 735 N N . GLY A 1 97 ? -23.627 -3.019 5.186 1.00 92.06 97 GLY A N 1
ATOM 736 C CA . GLY A 1 97 ? -22.282 -2.452 5.098 1.00 92.06 97 GLY A CA 1
ATOM 737 C C . GLY A 1 97 ? -21.278 -3.430 4.487 1.00 92.06 97 GLY A C 1
ATOM 738 O O . GLY A 1 97 ? -20.611 -3.090 3.511 1.00 92.06 97 GLY A O 1
ATOM 739 N N . ARG A 1 98 ? -21.231 -4.679 4.972 1.00 92.88 98 ARG A N 1
ATOM 740 C CA . ARG A 1 98 ? -20.387 -5.731 4.380 1.00 92.88 98 ARG A CA 1
ATOM 741 C C . ARG A 1 98 ? -20.727 -5.994 2.925 1.00 92.88 98 ARG A C 1
ATOM 743 O O . ARG A 1 98 ? -19.824 -6.065 2.101 1.00 92.88 98 ARG A O 1
ATOM 750 N N . GLN A 1 99 ? -22.013 -6.108 2.602 1.00 94.06 99 GLN A N 1
ATOM 751 C CA . GLN A 1 99 ? -22.446 -6.327 1.224 1.00 94.06 99 GLN A CA 1
ATOM 752 C C . GLN A 1 99 ? -22.009 -5.188 0.299 1.00 94.06 99 GLN A C 1
ATOM 754 O O . GLN A 1 99 ? -21.597 -5.460 -0.824 1.00 94.06 99 GLN A O 1
ATOM 759 N N . ARG A 1 100 ? -22.052 -3.930 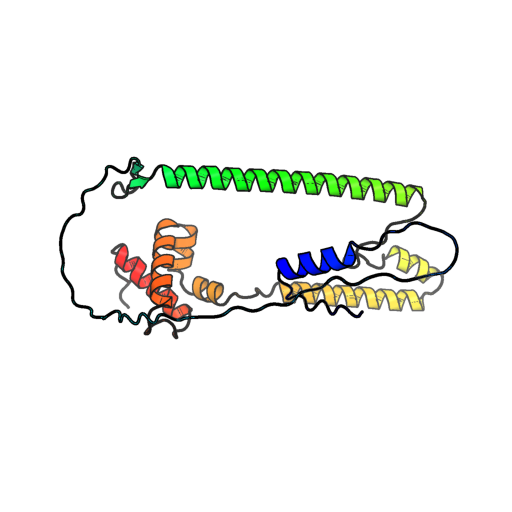0.755 1.00 94.44 100 ARG A N 1
ATOM 760 C CA . ARG A 1 100 ? -21.563 -2.783 -0.027 1.00 94.44 100 ARG A CA 1
ATOM 761 C C . ARG A 1 100 ? -20.057 -2.849 -0.249 1.00 94.44 100 ARG A C 1
ATOM 763 O O . ARG A 1 100 ? -19.628 -2.755 -1.391 1.00 94.44 100 ARG A O 1
ATOM 770 N N . VAL A 1 101 ? -19.277 -3.109 0.799 1.00 96.19 101 VAL A N 1
ATOM 771 C CA . VAL A 1 101 ? -17.816 -3.252 0.683 1.00 96.19 101 VAL A CA 1
ATOM 772 C C . VAL A 1 101 ? -17.443 -4.412 -0.244 1.00 96.19 101 VAL A C 1
ATOM 774 O O . VAL A 1 101 ? -16.544 -4.285 -1.072 1.00 96.19 101 VAL A O 1
ATOM 777 N N . GLU A 1 102 ? -18.143 -5.545 -0.157 1.00 95.69 102 GLU A N 1
ATOM 778 C CA . GLU A 1 102 ? -17.929 -6.684 -1.056 1.00 95.69 102 GLU A CA 1
ATOM 779 C C . GLU A 1 102 ? -18.276 -6.347 -2.511 1.00 95.69 102 GLU A C 1
ATOM 781 O O . GLU A 1 102 ? -17.539 -6.735 -3.420 1.00 95.69 102 GLU A O 1
ATOM 786 N N . GLN A 1 103 ? -19.360 -5.601 -2.744 1.00 95.69 103 GLN A N 1
ATOM 787 C CA . GLN A 1 103 ? -19.734 -5.122 -4.076 1.00 95.69 103 GLN A CA 1
ATOM 788 C C . GLN A 1 103 ? -18.700 -4.142 -4.635 1.00 95.69 103 GLN A C 1
ATOM 790 O O . GLN A 1 103 ? -18.267 -4.302 -5.773 1.00 95.69 103 GLN A O 1
ATOM 795 N N . GLU A 1 104 ? -18.249 -3.176 -3.839 1.00 95.31 104 GLU A N 1
ATOM 796 C CA . GLU A 1 104 ? -17.200 -2.226 -4.220 1.00 95.31 104 GLU A CA 1
ATOM 797 C C . GLU A 1 104 ? -15.890 -2.952 -4.541 1.00 95.31 104 GLU A C 1
ATOM 799 O O . GLU A 1 104 ? -15.289 -2.725 -5.591 1.00 95.31 104 GLU A O 1
ATOM 804 N N . ALA A 1 105 ? -15.485 -3.909 -3.703 1.00 96.25 105 ALA A N 1
ATOM 805 C CA . ALA A 1 105 ? -14.304 -4.728 -3.948 1.00 96.25 105 ALA A CA 1
ATOM 806 C C . ALA A 1 105 ? -14.438 -5.576 -5.222 1.00 96.25 105 ALA A C 1
ATOM 808 O O . ALA A 1 105 ? -13.454 -5.783 -5.936 1.00 96.25 105 ALA A O 1
ATOM 809 N N . PHE A 1 106 ? -15.636 -6.083 -5.522 1.00 97.06 106 PHE A N 1
ATOM 810 C CA . PHE A 1 106 ? -15.901 -6.809 -6.761 1.00 97.06 106 PHE A CA 1
ATOM 811 C C . PHE A 1 106 ? -15.789 -5.896 -7.989 1.00 97.06 106 PHE A C 1
ATOM 813 O O . PHE A 1 106 ? -15.124 -6.266 -8.958 1.00 97.06 106 PHE A O 1
ATOM 820 N N . LEU A 1 107 ? -16.377 -4.698 -7.934 1.00 97.06 107 LEU A N 1
ATOM 821 C CA . LEU A 1 107 ? -16.309 -3.709 -9.011 1.00 97.06 107 LEU A CA 1
ATOM 822 C C . LEU A 1 107 ? -14.871 -3.246 -9.263 1.00 97.06 107 LEU A C 1
ATOM 824 O O . LEU A 1 107 ? -14.418 -3.266 -10.404 1.00 97.06 107 LEU A O 1
ATOM 828 N N . LEU A 1 108 ? -14.121 -2.921 -8.209 1.00 97.12 108 LEU A N 1
ATOM 829 C CA . LEU A 1 108 ? -12.711 -2.539 -8.316 1.00 97.12 108 LEU A CA 1
ATOM 830 C C . LEU A 1 108 ? -11.867 -3.654 -8.942 1.00 97.12 108 LEU A C 1
ATOM 832 O O . LEU A 1 108 ? -11.044 -3.401 -9.819 1.00 97.12 108 LEU A O 1
ATOM 836 N N . LYS A 1 109 ? -12.096 -4.912 -8.547 1.00 96.25 109 LYS A N 1
ATOM 837 C CA . LYS A 1 109 ? -11.417 -6.061 -9.166 1.00 96.25 109 LYS A CA 1
ATOM 838 C C . LYS A 1 109 ? -11.768 -6.207 -10.642 1.00 96.25 109 LYS A C 1
ATOM 840 O O . LYS A 1 109 ? -10.889 -6.532 -11.436 1.00 96.25 109 LYS A O 1
ATOM 845 N N . GLN A 1 110 ? -13.025 -5.982 -11.017 1.00 96.81 110 GLN A N 1
ATOM 846 C CA . GLN A 1 110 ? -13.439 -6.011 -12.417 1.00 96.81 110 GLN A CA 1
ATOM 847 C C . GLN A 1 110 ? -12.735 -4.912 -13.221 1.00 96.81 110 GLN A C 1
ATOM 849 O O . GLN A 1 110 ? -12.148 -5.218 -14.257 1.00 96.81 110 GLN A O 1
ATOM 854 N N . GLN A 1 111 ? -12.710 -3.681 -12.707 1.00 95.81 111 GLN A N 1
ATOM 855 C CA . GLN A 1 111 ? -12.008 -2.558 -13.332 1.00 95.81 111 GLN A CA 1
ATOM 856 C C . GLN A 1 111 ? -10.513 -2.844 -13.502 1.00 95.81 111 GLN A C 1
ATOM 858 O O . GLN A 1 111 ? -9.983 -2.656 -14.591 1.00 95.81 111 GLN A O 1
ATOM 863 N N . LEU A 1 112 ? -9.842 -3.389 -12.480 1.00 97.00 112 LEU A N 1
ATOM 864 C CA . LEU A 1 112 ? -8.430 -3.776 -12.588 1.00 97.00 112 LEU A CA 1
ATOM 865 C C . LEU A 1 112 ? -8.186 -4.805 -13.696 1.00 97.00 112 LEU A C 1
ATOM 867 O O . LEU A 1 112 ? -7.215 -4.695 -14.440 1.00 97.00 112 LEU A O 1
ATOM 871 N N . VAL A 1 113 ? -9.064 -5.801 -13.833 1.00 96.88 113 VAL A N 1
ATOM 872 C CA . VAL A 1 113 ? -8.949 -6.805 -14.901 1.00 96.88 113 VAL A CA 1
ATOM 873 C C . VAL A 1 113 ? -9.179 -6.181 -16.278 1.00 96.88 113 VAL A C 1
ATOM 875 O O . VAL A 1 113 ? -8.512 -6.560 -17.240 1.00 96.88 113 VAL A O 1
ATOM 878 N N . GLU A 1 114 ? -10.117 -5.245 -16.401 1.00 96.06 114 GLU A N 1
ATOM 879 C CA . GLU A 1 114 ? -10.366 -4.535 -17.657 1.00 96.06 114 GLU A CA 1
ATOM 880 C C . GLU A 1 114 ? -9.195 -3.640 -18.053 1.00 96.06 114 GLU A C 1
ATOM 882 O O . GLU A 1 114 ? -8.750 -3.705 -19.200 1.00 96.06 114 GLU A O 1
ATOM 887 N N . GLU A 1 115 ? -8.653 -2.868 -17.115 1.00 95.12 115 GLU A N 1
ATOM 888 C CA . GLU A 1 115 ? -7.468 -2.042 -17.346 1.00 95.12 115 GLU A CA 1
ATOM 889 C C . GLU A 1 115 ? -6.259 -2.898 -17.720 1.00 95.12 115 GLU A C 1
ATOM 891 O O . GLU A 1 115 ? -5.592 -2.612 -18.713 1.00 95.12 115 GLU A O 1
ATOM 896 N N . GLN A 1 116 ? -6.038 -4.024 -17.036 1.00 94.38 116 GLN A N 1
ATOM 897 C CA . GLN A 1 116 ? -4.970 -4.954 -17.403 1.00 94.38 116 GLN A CA 1
ATOM 898 C C . GLN A 1 116 ? -5.127 -5.460 -18.844 1.00 94.38 116 GLN A C 1
ATOM 900 O O . GLN A 1 116 ? -4.167 -5.472 -19.610 1.00 94.38 116 GLN A O 1
ATOM 905 N N . ARG A 1 117 ? -6.348 -5.824 -19.257 1.00 94.62 117 ARG A N 1
ATOM 906 C CA . ARG A 1 117 ? -6.614 -6.255 -20.640 1.00 94.62 117 ARG A CA 1
ATOM 907 C C . ARG A 1 117 ? -6.361 -5.144 -21.655 1.00 94.62 117 ARG A C 1
ATOM 909 O O . ARG A 1 117 ? -5.855 -5.431 -22.739 1.00 94.62 117 ARG A O 1
ATOM 916 N N . LYS A 1 118 ? -6.715 -3.895 -21.334 1.00 94.31 118 LYS A N 1
ATOM 917 C CA . LYS A 1 118 ? -6.420 -2.735 -22.191 1.00 94.31 118 LYS A CA 1
ATOM 918 C C . LYS A 1 118 ? -4.914 -2.527 -22.314 1.00 94.31 118 LYS A C 1
ATOM 920 O O . LYS A 1 118 ? -4.428 -2.381 -23.433 1.00 94.31 118 LYS A O 1
ATOM 925 N N . ILE A 1 119 ? -4.182 -2.581 -21.201 1.00 91.75 119 ILE A N 1
ATOM 926 C CA . ILE A 1 119 ? -2.718 -2.481 -21.176 1.00 91.75 119 ILE A CA 1
ATOM 927 C C . ILE A 1 119 ? -2.095 -3.586 -22.029 1.00 91.75 119 ILE A C 1
ATOM 929 O O . ILE A 1 119 ? -1.231 -3.297 -22.855 1.00 91.75 119 ILE A O 1
ATOM 933 N N . ASP A 1 120 ? -2.557 -4.829 -21.903 1.00 90.44 120 ASP A N 1
ATOM 934 C CA . ASP A 1 120 ? -2.043 -5.958 -22.683 1.00 90.44 120 ASP A CA 1
ATOM 935 C C . ASP A 1 120 ? -2.321 -5.785 -24.184 1.00 90.44 120 ASP A C 1
ATOM 937 O O . ASP A 1 120 ? -1.444 -6.025 -25.021 1.00 90.44 120 ASP A O 1
ATOM 941 N N . LEU A 1 121 ? -3.523 -5.319 -24.540 1.00 92.81 121 LEU A N 1
ATOM 942 C CA . LEU A 1 121 ? -3.897 -5.032 -25.922 1.00 92.81 121 LEU A CA 1
ATOM 943 C C . LEU A 1 121 ? -3.023 -3.920 -26.510 1.00 92.81 121 LEU A C 1
ATOM 945 O O . LEU A 1 121 ? -2.426 -4.121 -27.568 1.00 92.81 121 LEU A O 1
ATOM 949 N N . LEU A 1 122 ? -2.900 -2.785 -25.820 1.00 89.50 122 LEU A N 1
ATOM 950 C CA . LEU A 1 122 ? -2.047 -1.669 -26.235 1.00 89.50 122 LEU A CA 1
ATOM 951 C C . LEU A 1 122 ? -0.587 -2.110 -26.347 1.00 89.50 122 LEU A C 1
ATOM 953 O O . LEU A 1 122 ? 0.058 -1.859 -27.360 1.00 89.50 122 LEU A O 1
ATOM 957 N N . THR A 1 123 ? -0.089 -2.865 -25.370 1.00 86.62 123 THR A N 1
ATOM 958 C CA . THR A 1 123 ? 1.261 -3.442 -25.390 1.00 86.62 123 THR A CA 1
ATOM 959 C C . THR A 1 123 ? 1.465 -4.333 -26.612 1.00 86.62 123 THR A C 1
ATOM 961 O O . THR A 1 123 ? 2.518 -4.282 -27.248 1.00 86.62 123 THR A O 1
ATOM 964 N N . SER A 1 124 ? 0.472 -5.148 -26.978 1.00 85.19 124 SER A N 1
ATOM 965 C CA . SER A 1 124 ? 0.543 -5.983 -28.179 1.00 85.19 124 SER A CA 1
ATOM 966 C C . SER A 1 124 ? 0.551 -5.155 -29.470 1.00 85.19 124 SER A C 1
ATOM 968 O O . SER A 1 124 ? 1.313 -5.477 -30.378 1.00 85.19 124 SER A O 1
ATOM 970 N N . GLN A 1 125 ? -0.221 -4.064 -29.536 1.00 88.06 125 GLN A N 1
ATOM 971 C CA . GLN A 1 125 ? -0.246 -3.147 -30.680 1.00 88.06 125 GLN A CA 1
ATOM 972 C C . GLN A 1 125 ? 1.079 -2.392 -30.826 1.00 88.06 125 GLN A C 1
ATOM 974 O O . GLN A 1 125 ? 1.618 -2.317 -31.926 1.00 88.06 125 GLN A O 1
ATOM 979 N N . ILE A 1 126 ? 1.646 -1.911 -29.717 1.00 85.38 126 ILE A N 1
ATOM 980 C CA . ILE A 1 126 ? 2.962 -1.260 -29.671 1.00 85.38 126 ILE A CA 1
ATOM 981 C C . ILE A 1 126 ? 4.042 -2.237 -30.166 1.00 85.38 126 ILE A C 1
ATOM 983 O O . ILE A 1 126 ? 4.809 -1.898 -31.068 1.00 85.38 126 ILE A O 1
ATOM 987 N N . LYS A 1 127 ? 4.023 -3.491 -29.685 1.00 83.88 127 LYS A N 1
ATOM 988 C CA . LYS A 1 127 ? 4.921 -4.561 -30.163 1.00 83.88 127 LYS A CA 1
ATOM 989 C C . LYS A 1 127 ? 4.746 -4.853 -31.657 1.00 83.88 127 LYS A C 1
ATOM 991 O O . LYS A 1 127 ? 5.739 -5.036 -32.356 1.00 83.88 127 LYS A O 1
ATOM 996 N N . GLN A 1 128 ? 3.510 -4.893 -32.163 1.00 84.19 128 GLN A N 1
ATOM 997 C CA . GLN A 1 128 ? 3.223 -5.078 -33.594 1.00 84.19 128 GLN A CA 1
ATOM 998 C C . GLN A 1 128 ? 3.701 -3.894 -34.445 1.00 84.19 128 GLN A C 1
ATOM 1000 O O . GLN A 1 128 ? 4.164 -4.102 -35.564 1.00 84.19 128 GLN A O 1
ATOM 1005 N N . ALA A 1 129 ? 3.651 -2.676 -33.905 1.00 84.31 129 ALA A N 1
ATOM 1006 C CA . ALA A 1 129 ? 4.207 -1.472 -34.518 1.00 84.31 129 ALA A CA 1
ATOM 1007 C C . ALA A 1 129 ? 5.749 -1.417 -34.462 1.00 84.31 129 ALA A C 1
ATOM 1009 O O . ALA A 1 129 ? 6.347 -0.442 -34.914 1.00 84.31 129 ALA A O 1
ATOM 1010 N N . GLY A 1 130 ? 6.406 -2.453 -33.926 1.00 76.75 130 GLY A N 1
ATOM 1011 C CA . GLY A 1 130 ? 7.863 -2.534 -33.821 1.00 76.75 130 GLY A CA 1
ATOM 1012 C C . GLY A 1 130 ? 8.456 -1.654 -32.721 1.00 76.75 130 GLY A C 1
ATOM 1013 O O . GLY A 1 130 ? 9.671 -1.485 -32.670 1.00 76.75 130 GLY A O 1
ATOM 1014 N N . MET A 1 131 ? 7.619 -1.104 -31.841 1.00 74.31 131 MET A N 1
ATOM 1015 C CA . MET A 1 131 ? 8.040 -0.361 -30.661 1.00 74.31 131 MET A CA 1
ATOM 1016 C C . MET A 1 131 ? 8.017 -1.302 -29.448 1.00 74.31 131 MET A C 1
ATOM 1018 O O . MET A 1 131 ? 7.153 -2.168 -29.323 1.00 74.31 131 MET A O 1
ATOM 1022 N N . THR A 1 132 ? 8.979 -1.171 -28.542 1.00 72.50 132 THR A N 1
ATOM 1023 C CA . THR A 1 132 ? 8.955 -1.862 -27.247 1.00 72.50 132 THR A CA 1
ATOM 1024 C C . THR A 1 132 ? 8.577 -0.835 -26.191 1.00 72.50 132 THR A C 1
ATOM 1026 O O . THR A 1 132 ? 9.301 0.154 -26.093 1.00 72.50 132 THR A O 1
ATOM 1029 N N . PRO A 1 133 ? 7.470 -1.018 -25.441 1.00 67.62 133 PRO A N 1
ATOM 1030 C CA . PRO A 1 133 ? 7.139 -0.099 -24.362 1.00 67.62 133 PRO A CA 1
ATOM 1031 C C . PRO A 1 133 ? 8.310 -0.045 -23.387 1.00 67.62 133 PRO A C 1
ATOM 1033 O O . PRO A 1 133 ? 8.853 -1.096 -23.025 1.00 67.62 133 PRO A O 1
ATOM 1036 N N . ASP A 1 134 ? 8.700 1.165 -22.998 1.00 71.62 134 ASP A N 1
ATOM 1037 C CA . ASP A 1 134 ? 9.747 1.337 -22.003 1.00 71.62 134 ASP A CA 1
ATOM 1038 C C . ASP A 1 134 ? 9.288 0.719 -20.674 1.00 71.62 134 ASP A C 1
ATOM 1040 O O . ASP A 1 134 ? 8.118 0.867 -20.296 1.00 71.62 134 ASP A O 1
ATOM 1044 N N . PRO A 1 135 ? 10.173 -0.008 -19.969 1.00 70.31 135 PRO A N 1
ATOM 1045 C CA . PRO A 1 135 ? 9.851 -0.503 -18.641 1.00 70.31 135 PRO A CA 1
ATOM 1046 C C . PRO A 1 135 ? 9.558 0.678 -17.716 1.00 70.31 135 PRO A C 1
ATOM 1048 O O . PRO A 1 135 ? 10.109 1.771 -17.883 1.00 70.31 135 PRO A O 1
ATOM 1051 N N . LEU A 1 136 ? 8.714 0.447 -16.709 1.00 71.75 136 LEU A N 1
ATOM 1052 C CA . LEU A 1 136 ? 8.479 1.439 -15.665 1.00 71.75 136 LEU A CA 1
ATOM 1053 C C . LEU A 1 136 ? 9.824 1.886 -15.065 1.00 71.75 136 LEU A C 1
ATOM 1055 O O . LEU A 1 136 ? 10.721 1.051 -14.932 1.00 71.75 136 LEU A O 1
ATOM 1059 N N . PRO A 1 137 ? 9.986 3.157 -14.652 1.00 66.75 137 PRO A N 1
ATOM 1060 C CA . PRO A 1 137 ? 11.253 3.653 -14.105 1.00 66.75 137 PRO A CA 1
ATOM 1061 C C . PRO A 1 137 ? 11.784 2.824 -12.926 1.00 66.75 137 PRO A C 1
ATOM 1063 O O . PRO A 1 137 ? 12.990 2.742 -12.717 1.00 66.75 137 PRO A O 1
ATOM 1066 N N . GLU A 1 138 ? 10.883 2.191 -12.172 1.00 67.69 138 GLU A N 1
ATOM 1067 C CA . GLU A 1 138 ? 11.199 1.311 -11.041 1.00 67.69 138 GLU A CA 1
ATOM 1068 C C . GLU A 1 138 ? 11.750 -0.063 -11.472 1.00 67.69 138 GLU A C 1
ATOM 1070 O O . GLU A 1 138 ? 12.528 -0.683 -10.745 1.00 67.69 138 GLU A O 1
ATOM 1075 N N . GLU A 1 139 ? 11.382 -0.525 -12.669 1.00 66.06 139 GLU A N 1
ATOM 1076 C CA . GLU A 1 139 ? 11.796 -1.799 -13.272 1.00 66.06 139 GLU A CA 1
ATOM 1077 C C . GLU A 1 139 ? 12.887 -1.618 -14.338 1.00 66.06 139 GLU A C 1
ATOM 1079 O O . GLU A 1 139 ? 13.500 -2.592 -14.784 1.00 66.06 139 GLU A O 1
ATOM 1084 N N . ALA A 1 140 ? 13.147 -0.371 -14.743 1.00 66.88 140 ALA A N 1
ATOM 1085 C CA . ALA A 1 140 ? 14.143 0.008 -15.728 1.00 66.88 140 ALA A CA 1
ATOM 1086 C C . ALA A 1 140 ? 15.554 -0.297 -15.208 1.00 66.88 140 ALA A C 1
ATOM 1088 O O . ALA A 1 140 ? 16.233 0.528 -14.597 1.00 66.88 140 ALA A O 1
ATOM 1089 N N . ARG A 1 141 ? 16.009 -1.522 -15.472 1.00 68.81 141 ARG A N 1
ATOM 1090 C CA . ARG A 1 141 ? 17.369 -1.976 -15.193 1.00 68.81 141 ARG A CA 1
ATOM 1091 C C . ARG A 1 141 ? 18.129 -2.140 -16.489 1.00 68.81 141 ARG A C 1
ATOM 1093 O O . ARG A 1 141 ? 17.620 -2.655 -17.481 1.00 68.81 141 ARG A O 1
ATOM 1100 N N . ILE A 1 142 ? 19.391 -1.742 -16.448 1.00 76.56 142 ILE A N 1
ATOM 1101 C CA . ILE A 1 142 ? 20.326 -2.058 -17.516 1.00 76.56 142 ILE A CA 1
ATOM 1102 C C . ILE A 1 142 ? 20.564 -3.562 -17.450 1.00 76.56 142 ILE A C 1
ATOM 1104 O O . ILE A 1 142 ? 21.156 -4.054 -16.491 1.00 76.56 142 ILE A O 1
ATOM 1108 N N . SER A 1 143 ? 20.060 -4.289 -18.442 1.00 76.06 143 SER A N 1
ATOM 1109 C CA . SER A 1 143 ? 20.205 -5.743 -18.480 1.00 76.06 143 SER A CA 1
ATOM 1110 C C . SER A 1 143 ? 21.667 -6.143 -18.686 1.00 76.06 143 SER A C 1
ATOM 1112 O O . SER A 1 143 ? 22.415 -5.482 -19.416 1.00 76.06 143 SER A O 1
ATOM 1114 N N . ASP A 1 144 ? 22.068 -7.271 -18.101 1.00 7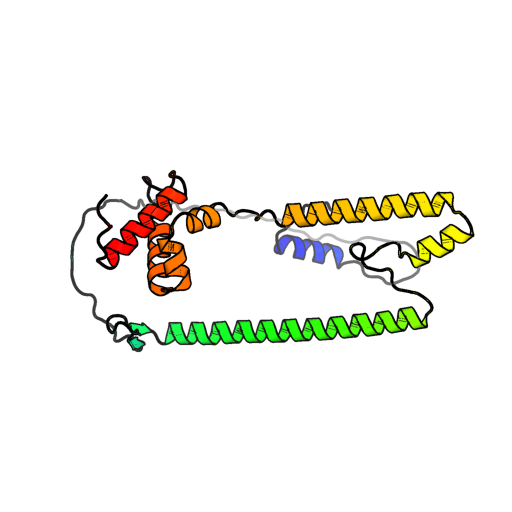8.75 144 ASP A N 1
ATOM 1115 C CA . ASP A 1 144 ? 23.414 -7.827 -18.291 1.00 78.75 144 ASP A CA 1
ATOM 1116 C C . ASP A 1 144 ? 23.719 -8.093 -19.775 1.00 78.75 144 ASP A C 1
ATOM 1118 O O . ASP A 1 144 ? 24.860 -7.950 -20.215 1.00 78.75 144 ASP A O 1
ATOM 1122 N N . GLU A 1 145 ? 22.695 -8.399 -20.576 1.00 80.44 145 GLU A N 1
ATOM 1123 C CA . GLU A 1 145 ? 22.812 -8.572 -22.026 1.00 80.44 145 GLU A CA 1
ATOM 1124 C C . GLU A 1 145 ? 23.126 -7.260 -22.761 1.00 80.44 145 GLU A C 1
ATOM 1126 O O . GLU A 1 145 ? 23.943 -7.247 -23.683 1.00 80.44 145 GLU A O 1
ATOM 1131 N N . GLN A 1 146 ? 22.522 -6.138 -22.353 1.00 81.62 146 GLN A N 1
ATOM 1132 C CA . GLN A 1 146 ? 22.864 -4.818 -22.899 1.00 81.62 146 GLN A CA 1
ATOM 1133 C C . GLN A 1 146 ? 24.303 -4.439 -22.544 1.00 81.62 146 GLN A C 1
ATOM 1135 O O . GLN A 1 146 ? 25.042 -3.951 -23.399 1.00 81.62 146 GLN A O 1
ATOM 1140 N N . ILE A 1 147 ? 24.733 -4.728 -21.314 1.00 84.69 147 ILE A N 1
ATOM 1141 C CA . ILE A 1 147 ? 26.120 -4.513 -20.887 1.00 84.69 147 ILE A CA 1
ATOM 1142 C C . ILE A 1 147 ? 27.076 -5.413 -21.683 1.00 84.69 147 ILE A C 1
ATOM 1144 O O . ILE A 1 147 ? 28.164 -4.966 -22.041 1.00 84.69 147 ILE A O 1
ATOM 1148 N N . ALA A 1 148 ? 26.689 -6.656 -21.989 1.00 85.31 148 ALA A N 1
ATOM 1149 C CA . ALA A 1 148 ? 27.494 -7.580 -22.786 1.00 85.31 148 ALA A CA 1
ATOM 1150 C C . ALA A 1 148 ? 27.699 -7.079 -24.223 1.00 85.31 148 ALA A C 1
ATOM 1152 O O . ALA A 1 148 ? 28.836 -7.054 -24.685 1.00 85.31 148 ALA A O 1
ATOM 1153 N N . LYS A 1 149 ? 26.647 -6.579 -24.884 1.00 87.81 149 LYS A N 1
ATOM 1154 C CA . LYS A 1 149 ? 26.761 -5.955 -26.217 1.00 87.81 149 LYS A CA 1
ATOM 1155 C C . LYS A 1 149 ? 27.678 -4.731 -26.196 1.00 87.81 149 LYS A C 1
ATOM 1157 O O . LYS A 1 149 ? 28.567 -4.605 -27.027 1.00 87.81 149 LYS A O 1
ATOM 1162 N N . ILE A 1 150 ? 27.535 -3.866 -25.188 1.00 88.00 150 ILE A N 1
ATOM 1163 C CA . ILE A 1 150 ? 28.426 -2.707 -25.018 1.00 88.00 150 ILE A CA 1
ATOM 1164 C C . ILE A 1 150 ? 29.862 -3.161 -24.735 1.00 88.00 150 ILE A C 1
ATOM 1166 O O . ILE A 1 150 ? 30.798 -2.501 -25.160 1.00 88.00 150 ILE A O 1
ATOM 1170 N N . ARG A 1 151 ? 30.072 -4.286 -24.044 1.00 90.19 151 ARG A N 1
ATOM 1171 C CA . ARG A 1 151 ? 31.413 -4.810 -23.737 1.00 90.19 151 ARG A CA 1
ATOM 1172 C C . ARG A 1 151 ? 32.167 -5.251 -24.989 1.00 90.19 151 ARG A C 1
ATOM 1174 O O . ARG A 1 151 ? 33.392 -5.147 -24.989 1.00 90.19 151 ARG A O 1
ATOM 1181 N N . GLU A 1 152 ? 31.460 -5.733 -26.011 1.00 91.25 152 GLU A N 1
ATOM 1182 C CA . GLU A 1 152 ? 32.053 -6.135 -27.293 1.00 91.25 152 GLU A CA 1
ATOM 1183 C C . GLU A 1 152 ? 32.659 -4.938 -28.040 1.00 91.25 152 GLU A C 1
ATOM 1185 O O . GLU A 1 152 ? 33.753 -5.053 -28.589 1.00 91.25 152 GLU A O 1
ATOM 1190 N N . GLU A 1 153 ? 31.995 -3.781 -28.005 1.00 91.81 153 GLU A N 1
ATOM 1191 C CA . GLU A 1 153 ? 32.415 -2.580 -28.744 1.00 91.81 153 GLU A CA 1
ATOM 1192 C C . GLU A 1 153 ? 33.196 -1.571 -27.876 1.00 91.81 153 GLU A C 1
ATOM 1194 O O . GLU A 1 153 ? 34.117 -0.906 -28.348 1.00 91.81 153 GLU A O 1
ATOM 1199 N N . TYR A 1 154 ? 32.865 -1.480 -26.585 1.00 91.81 154 TYR A N 1
ATOM 1200 C CA . TYR A 1 154 ? 33.353 -0.483 -25.627 1.00 91.81 154 TYR A CA 1
ATOM 1201 C C . TYR A 1 154 ? 33.537 -1.087 -24.216 1.00 91.81 154 TYR A C 1
ATOM 1203 O O . TYR A 1 154 ? 32.735 -0.851 -23.301 1.00 91.81 154 TYR A O 1
ATOM 1211 N N . PRO A 1 155 ? 34.629 -1.836 -23.974 1.00 90.88 155 PRO A N 1
ATOM 1212 C CA . PRO A 1 155 ? 34.838 -2.557 -22.717 1.00 90.88 155 PRO A CA 1
ATOM 1213 C C . PRO A 1 155 ? 34.967 -1.643 -21.487 1.00 90.88 155 PRO A C 1
ATOM 1215 O O . PRO A 1 155 ? 34.517 -2.010 -20.399 1.00 90.88 155 PRO A O 1
ATOM 1218 N N . GLU A 1 156 ? 35.542 -0.446 -21.632 1.00 91.12 156 GLU A N 1
ATOM 1219 C CA . GLU A 1 156 ? 35.653 0.522 -20.529 1.00 91.12 156 GLU A CA 1
ATOM 1220 C C . GLU A 1 156 ? 34.283 1.056 -20.090 1.00 91.12 156 GLU A C 1
ATOM 1222 O O . GLU A 1 156 ? 34.001 1.134 -18.891 1.00 91.12 156 GLU A O 1
ATOM 1227 N N . VAL A 1 157 ? 33.397 1.335 -21.052 1.00 89.69 157 VAL A N 1
ATOM 1228 C CA . VAL A 1 157 ? 32.028 1.804 -20.792 1.00 89.69 157 VAL A CA 1
ATOM 1229 C C . VAL A 1 157 ? 31.210 0.703 -20.123 1.00 89.69 157 VAL A C 1
ATOM 1231 O O . VAL A 1 157 ? 30.548 0.956 -19.118 1.00 89.69 157 VAL A O 1
ATOM 1234 N N . ALA A 1 158 ? 31.315 -0.539 -20.603 1.00 88.00 158 ALA A N 1
ATOM 1235 C CA . ALA A 1 158 ? 30.629 -1.676 -19.994 1.00 88.00 158 ALA A CA 1
ATOM 1236 C C . ALA A 1 158 ? 31.041 -1.900 -18.529 1.00 88.00 158 ALA A C 1
ATOM 1238 O O . ALA A 1 158 ? 30.198 -2.202 -17.681 1.00 88.00 158 ALA A O 1
ATOM 1239 N N . ASN A 1 159 ? 32.324 -1.717 -18.198 1.00 88.81 159 ASN A N 1
ATOM 1240 C CA . ASN A 1 159 ? 32.807 -1.829 -16.820 1.00 88.81 159 ASN A CA 1
ATOM 1241 C C . ASN A 1 159 ? 32.272 -0.700 -15.924 1.00 88.81 159 ASN A C 1
ATOM 1243 O O . ASN A 1 159 ? 31.852 -0.971 -14.796 1.00 88.81 159 ASN A O 1
ATOM 1247 N N . ALA A 1 160 ? 32.237 0.542 -16.417 1.00 90.19 160 ALA A N 1
ATOM 1248 C CA . ALA A 1 160 ? 31.648 1.667 -15.689 1.00 90.19 160 ALA A CA 1
ATOM 1249 C C . ALA A 1 160 ? 30.145 1.456 -15.435 1.00 90.19 160 ALA A C 1
ATOM 1251 O O . ALA A 1 160 ? 29.669 1.674 -14.320 1.00 90.19 160 ALA A O 1
ATOM 1252 N N . LEU A 1 161 ? 29.420 0.952 -16.437 1.00 88.25 161 LEU A N 1
ATOM 1253 C CA . LEU A 1 161 ? 27.991 0.659 -16.347 1.00 88.25 161 LEU A CA 1
ATOM 1254 C C . LEU A 1 161 ? 27.695 -0.473 -15.360 1.00 88.25 161 LEU A C 1
ATOM 1256 O O . LEU A 1 161 ? 26.799 -0.348 -14.532 1.00 88.25 161 LEU A O 1
ATOM 1260 N N . THR A 1 162 ? 28.523 -1.522 -15.370 1.00 87.25 162 THR A N 1
ATOM 1261 C CA . THR A 1 162 ? 28.470 -2.619 -14.386 1.00 87.25 162 THR A CA 1
ATOM 1262 C C . THR A 1 162 ? 28.688 -2.106 -12.959 1.00 87.25 162 THR A C 1
ATOM 1264 O O . THR A 1 162 ? 28.072 -2.580 -12.007 1.00 87.25 162 THR A O 1
ATOM 1267 N N . LEU A 1 163 ? 29.598 -1.146 -12.768 1.00 89.69 163 LEU A N 1
ATOM 1268 C CA . LEU A 1 163 ? 29.829 -0.561 -11.449 1.00 89.69 163 LEU A CA 1
ATOM 1269 C C . LEU A 1 163 ? 28.641 0.303 -11.006 1.00 89.69 163 LEU A C 1
ATOM 1271 O O . LEU A 1 163 ? 28.302 0.317 -9.823 1.00 89.69 163 LEU A O 1
ATOM 1275 N N . MET A 1 164 ? 28.020 1.019 -11.942 1.00 88.69 164 MET A N 1
ATOM 1276 C CA . MET A 1 164 ? 26.850 1.848 -11.678 1.00 88.69 164 MET A CA 1
ATOM 1277 C C . MET A 1 164 ? 25.621 1.006 -11.326 1.00 88.69 164 MET A C 1
ATOM 1279 O O . MET A 1 164 ? 24.981 1.310 -10.323 1.00 88.69 164 MET A O 1
ATOM 1283 N N . SER A 1 165 ? 25.346 -0.076 -12.065 1.00 86.94 165 SER A N 1
ATOM 1284 C CA . SER A 1 165 ? 24.235 -0.989 -11.761 1.00 86.94 165 SER A CA 1
ATOM 1285 C C . SER A 1 165 ? 24.385 -1.597 -10.367 1.00 86.94 165 SER A C 1
ATOM 1287 O O . SER A 1 165 ? 23.483 -1.480 -9.548 1.00 86.94 165 SER A O 1
ATOM 1289 N N . ARG A 1 166 ? 25.581 -2.091 -10.018 1.00 88.25 166 ARG A N 1
ATOM 1290 C CA . ARG A 1 166 ? 25.867 -2.609 -8.667 1.00 88.25 166 ARG A CA 1
ATOM 1291 C C . ARG A 1 166 ? 25.664 -1.572 -7.563 1.00 88.25 166 ARG A C 1
ATOM 1293 O O . ARG A 1 166 ? 25.202 -1.912 -6.477 1.00 88.25 166 ARG A O 1
ATOM 1300 N N . LYS A 1 167 ? 26.047 -0.313 -7.802 1.00 87.44 167 LYS A N 1
ATOM 1301 C CA . LYS A 1 167 ? 25.823 0.776 -6.837 1.00 87.44 167 LYS A CA 1
ATOM 1302 C C . LYS A 1 167 ? 24.340 1.096 -6.691 1.00 87.44 167 LYS A C 1
ATOM 1304 O O . LYS A 1 167 ? 23.902 1.341 -5.572 1.00 87.44 167 LYS A O 1
ATOM 1309 N N . TYR A 1 168 ? 23.600 1.100 -7.795 1.00 86.25 168 TYR A N 1
ATOM 1310 C CA . TYR A 1 168 ? 22.156 1.288 -7.782 1.00 86.25 168 TYR A CA 1
ATOM 1311 C C . TYR A 1 168 ? 21.471 0.167 -6.996 1.00 86.25 168 TYR A C 1
ATOM 1313 O O . TYR A 1 168 ? 20.749 0.469 -6.054 1.00 86.25 168 TYR A O 1
ATOM 1321 N N . ASP A 1 169 ? 21.797 -1.098 -7.275 1.00 86.12 169 ASP A N 1
ATOM 1322 C CA . ASP A 1 169 ? 21.255 -2.254 -6.551 1.00 86.12 169 ASP A CA 1
ATOM 1323 C C . ASP A 1 169 ? 21.555 -2.175 -5.047 1.00 86.12 169 ASP A C 1
ATOM 1325 O O . ASP A 1 169 ? 20.676 -2.403 -4.220 1.00 86.12 169 ASP A O 1
ATOM 1329 N N . TYR A 1 170 ? 22.780 -1.787 -4.675 1.00 88.62 170 TYR A N 1
ATOM 1330 C CA . TYR A 1 170 ? 23.161 -1.586 -3.274 1.00 88.62 170 TYR A CA 1
ATOM 1331 C C . TYR A 1 170 ? 22.354 -0.469 -2.596 1.00 88.62 170 TYR A C 1
ATOM 1333 O O . TYR A 1 170 ? 21.903 -0.627 -1.462 1.00 88.62 170 TYR A O 1
ATOM 1341 N N . LEU A 1 171 ? 22.168 0.670 -3.269 1.00 88.38 171 LEU A N 1
ATOM 1342 C CA . LEU A 1 171 ? 21.373 1.775 -2.733 1.00 88.38 171 LEU A CA 1
ATOM 1343 C C . LEU A 1 171 ? 19.894 1.404 -2.640 1.00 88.38 171 LEU A C 1
ATOM 1345 O O . LEU A 1 171 ? 19.267 1.709 -1.631 1.00 88.38 171 LEU A O 1
ATOM 1349 N N . GLN A 1 172 ? 19.355 0.719 -3.647 1.00 84.3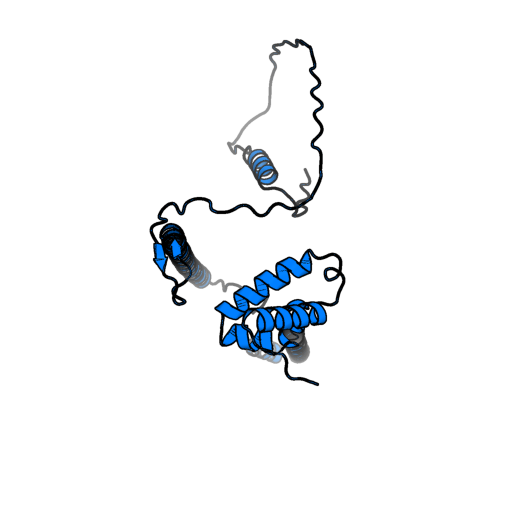1 172 GLN A N 1
ATOM 1350 C CA . GLN A 1 172 ? 17.975 0.254 -3.658 1.00 84.31 172 GLN A CA 1
ATOM 1351 C C . GLN A 1 172 ? 17.734 -0.754 -2.526 1.00 84.31 172 GLN A C 1
ATOM 1353 O O . GLN A 1 172 ? 16.768 -0.596 -1.784 1.00 84.31 172 GLN A O 1
ATOM 1358 N N . ALA A 1 173 ? 18.639 -1.717 -2.320 1.00 85.94 173 ALA A N 1
ATOM 1359 C CA . ALA A 1 173 ? 18.583 -2.648 -1.192 1.00 85.94 173 ALA A CA 1
ATOM 1360 C C . ALA A 1 173 ? 18.637 -1.911 0.154 1.00 85.94 173 ALA A C 1
ATOM 1362 O O . ALA A 1 173 ? 17.818 -2.165 1.030 1.00 85.94 173 ALA A O 1
ATOM 1363 N N . ARG A 1 174 ? 19.526 -0.920 0.295 1.00 86.56 174 ARG A N 1
ATOM 1364 C CA . ARG A 1 174 ? 19.623 -0.105 1.513 1.00 86.56 174 ARG A CA 1
ATOM 1365 C C . ARG A 1 174 ? 18.372 0.738 1.769 1.00 86.56 174 ARG A C 1
ATOM 1367 O O . ARG A 1 174 ? 18.003 0.929 2.921 1.00 86.56 174 ARG A O 1
ATOM 1374 N N . ILE A 1 175 ? 17.737 1.271 0.726 1.00 83.56 175 ILE A N 1
ATOM 1375 C CA . ILE A 1 175 ? 16.474 2.011 0.846 1.00 83.56 175 ILE A CA 1
ATOM 1376 C C . ILE A 1 175 ? 15.353 1.058 1.265 1.00 83.56 175 ILE A C 1
ATOM 1378 O O . ILE A 1 175 ? 14.590 1.403 2.158 1.00 83.56 175 ILE A O 1
ATOM 1382 N N . GLN A 1 176 ? 15.286 -0.144 0.689 1.00 78.75 176 GLN A N 1
ATOM 1383 C CA . GLN A 1 176 ? 14.320 -1.164 1.106 1.00 78.75 176 GLN A CA 1
ATOM 1384 C C . GLN A 1 176 ? 14.546 -1.595 2.562 1.00 78.75 176 GLN A C 1
ATOM 1386 O O . GLN A 1 176 ? 13.592 -1.661 3.327 1.00 78.75 176 GLN A O 1
ATOM 1391 N N . GLU A 1 177 ? 15.794 -1.803 2.988 1.00 77.44 177 GLU A N 1
ATOM 1392 C CA . GLU A 1 177 ? 16.138 -2.076 4.391 1.00 77.44 177 GLU A CA 1
ATOM 1393 C C . GLU A 1 177 ? 15.783 -0.894 5.312 1.00 77.44 177 GLU A C 1
ATOM 1395 O O . GLU A 1 177 ? 15.274 -1.095 6.412 1.00 77.44 177 GLU A O 1
ATOM 1400 N N . ALA A 1 178 ? 15.990 0.348 4.862 1.00 71.25 178 ALA A N 1
ATOM 1401 C CA . ALA A 1 178 ? 15.621 1.550 5.610 1.00 71.25 178 ALA A CA 1
ATOM 1402 C C . ALA A 1 178 ? 14.097 1.765 5.691 1.00 71.25 178 ALA A C 1
ATOM 1404 O O . ALA A 1 178 ? 13.612 2.312 6.676 1.00 71.25 178 ALA A O 1
ATOM 1405 N N . GLN A 1 179 ? 13.339 1.318 4.687 1.00 62.28 179 GLN A N 1
ATOM 1406 C CA . GLN A 1 179 ? 11.871 1.294 4.696 1.00 62.28 179 GLN A CA 1
ATOM 1407 C C . GLN A 1 179 ? 11.305 0.118 5.508 1.00 62.28 179 GLN A C 1
ATOM 1409 O O . GLN A 1 179 ? 10.156 0.170 5.936 1.00 62.28 179 GLN A O 1
ATOM 1414 N N . GLN A 1 180 ? 12.102 -0.931 5.736 1.00 58.50 180 GLN A N 1
ATOM 1415 C CA . GLN A 1 180 ? 11.784 -2.028 6.654 1.00 58.50 180 GLN A CA 1
ATOM 1416 C C . GLN A 1 180 ? 12.099 -1.710 8.115 1.00 58.50 180 GLN A C 1
ATOM 1418 O O . GLN A 1 180 ? 11.707 -2.485 8.990 1.00 58.50 180 GLN A O 1
ATOM 1423 N N . VAL A 1 181 ? 12.752 -0.578 8.411 1.00 54.25 181 VAL A N 1
ATOM 1424 C CA . VAL A 1 181 ? 12.634 0.004 9.749 1.00 54.25 181 VAL A CA 1
ATOM 1425 C C . VAL A 1 181 ? 11.146 0.283 9.896 1.00 54.25 181 VAL A C 1
ATOM 1427 O O . VAL A 1 181 ? 10.626 1.068 9.097 1.00 54.25 181 VAL A O 1
ATOM 1430 N N . PRO A 1 182 ? 10.427 -0.381 10.822 1.00 58.72 182 PRO A N 1
ATOM 1431 C CA . PRO A 1 182 ? 9.025 -0.077 11.003 1.00 58.72 182 PRO A CA 1
ATOM 1432 C C . PRO A 1 182 ? 8.965 1.437 11.172 1.00 58.72 182 PRO A C 1
ATOM 1434 O O . PRO A 1 182 ? 9.706 1.985 11.992 1.00 58.72 182 PRO A O 1
ATOM 1437 N N . GLN A 1 183 ? 8.147 2.137 10.382 1.00 52.31 183 GLN A N 1
ATOM 1438 C CA . GLN A 1 183 ? 7.634 3.407 10.867 1.00 52.31 183 GLN A CA 1
ATOM 1439 C C . GLN A 1 183 ? 6.892 3.026 12.134 1.00 52.31 183 GLN A C 1
ATOM 1441 O O . GLN A 1 183 ? 5.754 2.560 12.096 1.00 52.31 183 GLN A O 1
ATOM 1446 N N . GLU A 1 184 ? 7.626 3.040 13.239 1.00 59.84 184 GLU A N 1
ATOM 1447 C CA . GLU A 1 184 ? 7.153 2.546 14.496 1.00 59.84 184 GLU A CA 1
ATOM 1448 C C . GLU A 1 184 ? 6.141 3.585 14.943 1.00 59.84 184 GLU A C 1
ATOM 1450 O O . GLU A 1 184 ? 6.488 4.583 15.572 1.00 59.84 184 GLU A O 1
ATOM 1455 N N . ASN A 1 185 ? 4.888 3.380 14.542 1.00 77.81 185 ASN A N 1
ATOM 1456 C CA . ASN A 1 185 ? 3.781 4.171 15.019 1.00 77.81 185 ASN A CA 1
ATOM 1457 C C . ASN A 1 185 ? 3.916 4.181 16.551 1.00 77.81 185 ASN A C 1
ATOM 1459 O O . ASN A 1 185 ? 3.897 3.102 17.153 1.00 77.81 185 ASN A O 1
ATOM 1463 N N . PRO A 1 186 ? 4.122 5.346 17.190 1.00 82.31 186 PRO A N 1
ATOM 1464 C CA . PRO A 1 186 ? 4.413 5.404 18.620 1.00 82.31 186 PRO A CA 1
ATOM 1465 C C . PRO A 1 186 ? 3.297 4.745 19.440 1.00 82.31 186 PRO A C 1
ATOM 1467 O O . PRO A 1 186 ? 3.565 4.145 20.479 1.00 82.31 186 PRO A O 1
ATOM 1470 N N . ALA A 1 187 ? 2.059 4.758 18.932 1.00 84.62 187 ALA A N 1
ATOM 1471 C CA . ALA A 1 187 ? 0.954 4.008 19.514 1.00 84.62 187 ALA A CA 1
ATOM 1472 C C . ALA A 1 187 ? 1.135 2.486 19.374 1.00 84.62 187 ALA A C 1
ATOM 1474 O O . ALA A 1 187 ? 0.885 1.758 20.326 1.00 84.62 187 ALA A O 1
ATOM 1475 N N . ALA A 1 188 ? 1.618 1.982 18.235 1.00 86.06 188 ALA A N 1
ATOM 1476 C CA . ALA A 1 188 ? 1.911 0.558 18.067 1.00 86.06 188 ALA A CA 1
ATOM 1477 C C . ALA A 1 188 ? 3.063 0.096 18.974 1.00 86.06 188 ALA A C 1
ATOM 1479 O O . ALA A 1 188 ? 2.988 -0.990 19.543 1.00 86.06 188 ALA A O 1
ATOM 1480 N N . GLN A 1 189 ? 4.103 0.915 19.168 1.00 86.69 189 GLN A N 1
ATOM 1481 C CA . GLN A 1 189 ? 5.167 0.609 20.134 1.00 86.69 189 GLN A CA 1
ATOM 1482 C C . GLN A 1 189 ? 4.627 0.534 21.562 1.00 86.69 189 GLN A C 1
ATOM 1484 O O . GLN A 1 189 ? 4.864 -0.447 22.264 1.00 86.69 189 GLN A O 1
ATOM 1489 N N . ALA A 1 190 ? 3.879 1.558 21.982 1.00 89.75 190 ALA A N 1
ATOM 1490 C CA . ALA A 1 190 ? 3.291 1.615 23.312 1.00 89.75 190 ALA A CA 1
ATOM 1491 C C . ALA A 1 190 ? 2.312 0.455 23.547 1.00 89.75 190 ALA A C 1
ATOM 1493 O O . ALA A 1 190 ? 2.287 -0.108 24.637 1.00 89.75 190 ALA A O 1
ATOM 1494 N N . MET A 1 191 ? 1.551 0.060 22.520 1.00 89.62 191 MET A N 1
ATOM 1495 C CA . MET A 1 191 ? 0.670 -1.109 22.556 1.00 89.62 191 MET A CA 1
ATOM 1496 C C . MET A 1 191 ? 1.476 -2.397 22.760 1.00 89.62 191 MET A C 1
ATOM 1498 O O . MET A 1 191 ? 1.168 -3.178 23.652 1.00 89.62 191 MET A O 1
ATOM 1502 N N . ASN A 1 192 ? 2.557 -2.586 21.994 1.00 89.00 192 ASN A N 1
ATOM 1503 C CA . ASN A 1 192 ? 3.439 -3.751 22.120 1.00 89.00 192 ASN A CA 1
ATOM 1504 C C . ASN A 1 192 ? 4.189 -3.807 23.463 1.00 89.00 192 ASN A C 1
ATOM 1506 O O . ASN A 1 192 ? 4.574 -4.890 23.900 1.00 89.00 192 ASN A O 1
ATOM 1510 N N . ALA A 1 193 ? 4.396 -2.665 24.123 1.00 90.62 193 ALA A N 1
ATOM 1511 C CA . ALA A 1 193 ? 5.003 -2.596 25.450 1.00 90.62 193 ALA A CA 1
ATOM 1512 C C . ALA A 1 193 ? 4.061 -3.072 26.575 1.00 90.62 193 ALA A C 1
ATOM 1514 O O . ALA A 1 193 ? 4.534 -3.398 27.664 1.00 90.62 193 ALA A O 1
ATOM 1515 N N . VAL A 1 194 ? 2.746 -3.137 26.327 1.00 92.81 194 VAL A N 1
ATOM 1516 C CA . VAL A 1 194 ? 1.737 -3.605 27.286 1.00 92.81 194 VAL A CA 1
ATOM 1517 C C . VAL A 1 194 ? 1.222 -4.976 26.843 1.00 92.81 194 VAL A C 1
ATOM 1519 O O . VAL A 1 194 ? 0.301 -5.077 26.034 1.00 92.81 194 VAL A O 1
ATOM 1522 N N . SER A 1 195 ? 1.808 -6.044 27.396 1.00 91.31 195 SER A N 1
ATOM 1523 C CA . SER A 1 195 ? 1.513 -7.436 27.006 1.00 91.31 195 SER A CA 1
ATOM 1524 C C . SER A 1 195 ? 0.023 -7.775 27.042 1.00 91.31 195 SER A C 1
ATOM 1526 O O . SER A 1 195 ? -0.478 -8.389 26.107 1.00 91.31 195 SER A O 1
ATOM 1528 N N . ASP A 1 196 ? -0.698 -7.303 28.063 1.00 92.06 196 ASP A N 1
ATOM 1529 C CA . ASP A 1 196 ? -2.135 -7.550 28.223 1.00 92.06 196 ASP A CA 1
ATOM 1530 C C . ASP A 1 196 ? -2.949 -7.094 27.006 1.00 92.06 196 ASP A C 1
ATOM 1532 O O . ASP A 1 196 ? -3.853 -7.797 26.561 1.00 92.06 196 ASP A O 1
ATOM 1536 N N . LEU A 1 197 ? -2.624 -5.924 26.446 1.00 93.00 197 LEU A N 1
ATOM 1537 C CA . LEU A 1 197 ? -3.359 -5.381 25.308 1.00 93.00 197 LEU A CA 1
ATOM 1538 C C . LEU A 1 197 ? -3.076 -6.179 24.033 1.00 93.00 197 LEU A C 1
ATOM 1540 O O . LEU A 1 197 ? -4.000 -6.435 23.265 1.00 93.00 197 LEU A O 1
ATOM 1544 N N . VAL A 1 198 ? -1.830 -6.624 23.836 1.00 93.75 198 VAL A N 1
ATOM 1545 C CA . VAL A 1 198 ? -1.456 -7.515 22.723 1.00 93.75 198 VAL A CA 1
ATOM 1546 C C . VAL A 1 198 ? -2.165 -8.863 22.847 1.00 93.75 198 VAL A C 1
ATOM 1548 O O . VAL A 1 198 ? -2.661 -9.403 21.852 1.00 93.75 198 VAL A O 1
ATOM 1551 N N . ASP A 1 199 ? -2.235 -9.400 24.064 1.00 93.38 199 ASP A N 1
ATOM 1552 C CA . ASP A 1 199 ? -2.893 -10.670 24.342 1.00 93.38 199 ASP A CA 1
ATOM 1553 C C . ASP A 1 199 ? -4.397 -10.567 24.082 1.00 93.38 199 ASP A C 1
ATOM 1555 O O . ASP A 1 199 ? -4.945 -11.410 23.367 1.00 93.38 199 ASP A O 1
ATOM 1559 N N . TRP A 1 200 ? -5.074 -9.519 24.562 1.00 94.75 200 TRP A N 1
ATOM 1560 C CA . TRP A 1 200 ? -6.506 -9.319 24.300 1.00 94.75 200 TRP A CA 1
ATOM 1561 C C . TRP A 1 200 ? -6.782 -9.043 22.824 1.00 94.75 200 TRP A C 1
ATOM 1563 O O . TRP A 1 200 ? -7.695 -9.640 22.266 1.00 94.75 200 TRP A O 1
ATOM 1573 N N . GLN A 1 201 ? -5.945 -8.259 22.139 1.00 93.31 201 GLN A N 1
ATOM 1574 C CA . GLN A 1 201 ? -6.100 -8.012 20.702 1.00 93.31 201 GLN A CA 1
ATOM 1575 C C . GLN A 1 201 ? -6.138 -9.316 19.882 1.00 93.31 201 GLN A C 1
ATOM 1577 O O . GLN A 1 201 ? -6.802 -9.382 18.847 1.00 93.31 201 GLN A O 1
ATOM 1582 N N . ARG A 1 202 ? -5.428 -10.360 20.330 1.00 92.88 202 ARG A N 1
ATOM 1583 C CA . ARG A 1 202 ? -5.350 -11.659 19.644 1.00 92.88 202 ARG A CA 1
ATOM 1584 C C . ARG A 1 202 ? -6.346 -12.693 20.158 1.00 92.88 202 ARG A C 1
ATOM 1586 O O . ARG A 1 202 ? -6.826 -13.502 19.368 1.00 92.88 202 ARG A O 1
ATOM 1593 N N . SER A 1 203 ? -6.588 -12.723 21.466 1.00 93.75 203 SER A N 1
ATOM 1594 C CA . SER A 1 203 ? -7.313 -13.811 22.136 1.00 93.75 203 SER A CA 1
ATOM 1595 C C . SER A 1 203 ? -8.711 -13.429 22.619 1.00 93.75 203 SER A C 1
ATOM 1597 O O . SER A 1 203 ? -9.561 -14.312 22.720 1.00 93.75 203 SER A O 1
ATOM 1599 N N . ASP A 1 204 ? -8.966 -12.143 22.869 1.00 92.94 204 ASP A N 1
ATOM 1600 C CA . ASP A 1 204 ? -10.231 -11.639 23.406 1.00 92.94 204 ASP A CA 1
ATOM 1601 C C . ASP A 1 204 ? -10.565 -10.240 22.838 1.00 92.94 204 ASP A C 1
ATOM 1603 O O . ASP A 1 204 ? -10.325 -9.211 23.486 1.00 92.94 204 ASP A O 1
ATOM 1607 N N . PRO A 1 205 ? -11.101 -10.183 21.601 1.00 92.75 205 PRO A N 1
ATOM 1608 C CA . PRO A 1 205 ? -11.448 -8.924 20.944 1.00 92.75 205 PRO A CA 1
ATOM 1609 C C . PRO A 1 205 ? -12.484 -8.093 21.711 1.00 92.75 205 PRO A C 1
ATOM 1611 O O . PRO A 1 205 ? -12.440 -6.866 21.640 1.00 92.75 205 PRO A O 1
ATOM 1614 N N . ASP A 1 206 ? -13.381 -8.736 22.465 1.00 92.69 206 ASP A N 1
ATOM 1615 C CA . ASP A 1 206 ? -14.413 -8.053 23.253 1.00 92.69 206 ASP A CA 1
ATOM 1616 C C . ASP A 1 206 ? -13.776 -7.325 24.446 1.00 92.69 206 ASP A C 1
ATOM 1618 O O . ASP A 1 206 ? -14.051 -6.148 24.705 1.00 92.69 206 ASP A O 1
ATOM 1622 N N . LYS A 1 207 ? -12.840 -7.982 25.140 1.00 93.12 207 LYS A N 1
ATOM 1623 C CA . LYS A 1 207 ? -12.050 -7.354 26.206 1.00 93.12 207 LYS A CA 1
ATOM 1624 C C . LYS A 1 207 ? -11.145 -6.245 25.675 1.00 93.12 207 LYS A C 1
ATOM 1626 O O . LYS A 1 207 ? -11.015 -5.202 26.319 1.00 93.12 207 LYS A O 1
ATOM 1631 N N . PHE A 1 208 ? -10.578 -6.421 24.482 1.00 95.31 208 PHE A N 1
ATOM 1632 C CA . PHE A 1 208 ? -9.816 -5.370 23.810 1.00 95.31 208 PHE A CA 1
ATOM 1633 C C . PHE A 1 208 ? -10.693 -4.160 23.438 1.00 95.31 208 PHE A C 1
ATOM 1635 O O . PHE A 1 208 ? -10.270 -3.024 23.633 1.00 95.31 208 PHE A O 1
ATOM 1642 N N . ALA A 1 209 ? -11.935 -4.365 22.989 1.00 94.88 209 ALA A N 1
ATOM 1643 C CA . ALA A 1 209 ? -12.866 -3.269 22.706 1.00 94.88 209 ALA A CA 1
ATOM 1644 C C . ALA A 1 209 ? -13.179 -2.430 23.961 1.00 94.88 209 ALA A C 1
ATOM 1646 O O . ALA A 1 209 ? -13.214 -1.200 23.899 1.00 94.88 209 ALA A O 1
ATOM 1647 N N . VAL A 1 210 ? -13.323 -3.070 25.128 1.00 94.50 210 VAL A N 1
ATOM 1648 C CA . VAL A 1 210 ? -13.463 -2.352 26.410 1.00 94.50 210 VAL A CA 1
ATOM 1649 C C . VAL A 1 210 ? -12.216 -1.522 26.726 1.00 94.50 210 VAL A C 1
ATOM 1651 O O . VAL A 1 210 ? -12.341 -0.378 27.169 1.00 94.50 210 VAL A O 1
ATOM 1654 N N . ALA A 1 211 ? -11.021 -2.063 26.474 1.00 94.81 211 ALA A N 1
ATOM 1655 C CA . ALA A 1 211 ? -9.770 -1.329 26.643 1.00 94.81 211 ALA A CA 1
ATOM 1656 C C . ALA A 1 211 ? -9.715 -0.080 25.744 1.00 94.81 211 ALA A C 1
ATOM 1658 O O . ALA A 1 211 ? -9.370 0.999 26.225 1.00 94.81 211 ALA A O 1
ATOM 1659 N N . VAL A 1 212 ? -10.139 -0.183 24.481 1.00 95.56 212 VAL A N 1
ATOM 1660 C CA . VAL A 1 212 ? -10.218 0.967 23.560 1.00 95.56 212 VAL A CA 1
ATOM 1661 C C . VAL A 1 212 ? -11.150 2.053 24.109 1.00 95.56 212 VAL A C 1
ATOM 1663 O O . VAL A 1 212 ? -10.742 3.207 24.217 1.00 95.56 212 VAL A O 1
ATOM 1666 N N . HIS A 1 213 ? -12.351 1.693 24.568 1.00 95.25 213 HIS A N 1
ATOM 1667 C CA . HIS A 1 213 ? -13.279 2.660 25.171 1.00 95.25 213 HIS A CA 1
ATOM 1668 C C . HIS A 1 213 ? -12.749 3.312 26.457 1.00 95.25 213 HIS A C 1
ATOM 1670 O O . HIS A 1 213 ? -13.092 4.454 26.779 1.00 95.25 213 HIS A O 1
ATOM 1676 N N . LEU A 1 214 ? -11.934 2.600 27.237 1.00 94.56 214 LEU A N 1
ATOM 1677 C CA . LEU A 1 214 ? -11.272 3.170 28.409 1.00 94.56 214 LEU A CA 1
ATOM 1678 C C . LEU A 1 214 ? -10.126 4.115 28.017 1.00 94.56 214 LEU A C 1
ATOM 1680 O O . LEU A 1 214 ? -9.946 5.129 28.695 1.00 94.56 214 LEU A O 1
ATOM 1684 N N . ASP A 1 215 ? -9.398 3.829 26.932 1.00 95.19 215 ASP A N 1
ATOM 1685 C CA . ASP A 1 215 ? -8.375 4.732 26.389 1.00 95.19 215 ASP A CA 1
ATOM 1686 C C . ASP A 1 215 ? -8.991 6.035 25.875 1.00 95.19 215 ASP A C 1
ATOM 1688 O O . ASP A 1 215 ? -8.487 7.103 26.203 1.00 95.19 215 ASP A O 1
ATOM 1692 N N . GLU A 1 216 ? -10.121 5.976 25.162 1.00 94.69 216 GLU A N 1
ATOM 1693 C CA . GLU A 1 216 ? -10.855 7.165 24.694 1.00 94.69 216 GLU A CA 1
ATOM 1694 C C . GLU A 1 216 ? -11.198 8.113 25.853 1.00 94.69 216 GLU A C 1
ATOM 1696 O O . GLU A 1 216 ? -10.995 9.326 25.772 1.00 94.69 216 GLU A O 1
ATOM 1701 N N . LYS A 1 217 ? -11.649 7.561 26.985 1.00 93.94 217 LYS A N 1
ATOM 1702 C CA . LYS A 1 217 ? -11.928 8.354 28.191 1.00 93.94 217 LYS A CA 1
ATOM 1703 C C . LYS A 1 217 ? -10.654 8.975 28.762 1.00 93.94 217 LYS A C 1
ATOM 1705 O O . LYS A 1 217 ? -10.651 10.161 29.086 1.00 93.94 217 LYS A O 1
ATOM 1710 N N . LEU A 1 218 ? -9.575 8.198 28.854 1.00 93.88 218 LEU A N 1
ATOM 1711 C CA . LEU A 1 218 ? -8.275 8.655 29.358 1.00 93.88 218 LEU A CA 1
ATOM 1712 C C . LEU A 1 218 ? -7.615 9.705 28.455 1.00 93.88 218 LEU A C 1
ATOM 1714 O O . LEU A 1 218 ? -6.903 10.569 28.956 1.00 93.88 218 LEU A O 1
ATOM 1718 N N . GLN A 1 219 ? -7.869 9.673 27.147 1.00 92.44 219 GLN A N 1
ATOM 1719 C CA . GLN A 1 219 ? -7.407 10.701 26.212 1.00 92.44 219 GLN A CA 1
ATOM 1720 C C . GLN A 1 219 ? -8.020 12.074 26.505 1.00 92.44 219 GLN A C 1
ATOM 1722 O O . GLN A 1 219 ? -7.357 13.093 26.329 1.00 92.44 219 GLN A O 1
ATOM 1727 N N . THR A 1 220 ? -9.272 12.106 26.967 1.00 93.00 220 THR A N 1
ATOM 1728 C CA . THR A 1 220 ? -9.976 13.352 27.321 1.00 93.00 220 THR A CA 1
ATOM 1729 C C . THR A 1 220 ? -9.772 13.795 28.773 1.00 93.00 220 THR A C 1
ATOM 1731 O O . THR A 1 220 ? -10.153 14.908 29.137 1.00 93.00 220 THR A O 1
ATOM 1734 N N . ASP A 1 221 ? -9.166 12.947 29.604 1.00 93.31 221 ASP A N 1
ATOM 1735 C CA . ASP A 1 221 ? -8.953 13.197 31.028 1.00 93.31 221 ASP A CA 1
ATOM 1736 C C . ASP A 1 221 ? -7.770 14.170 31.240 1.00 93.31 221 ASP A C 1
ATOM 1738 O O . ASP A 1 221 ? -6.652 13.877 30.800 1.00 93.31 221 ASP A O 1
ATOM 1742 N N . PRO A 1 222 ? -7.965 15.318 31.925 1.00 92.81 222 PRO A N 1
ATOM 1743 C CA . PRO A 1 222 ? -6.898 16.277 32.205 1.00 92.81 222 PRO A CA 1
ATOM 1744 C C . PRO A 1 222 ? -5.672 15.688 32.911 1.00 92.81 222 PRO A C 1
ATOM 1746 O O . PRO A 1 222 ? -4.580 16.220 32.732 1.00 92.81 222 PRO A O 1
ATOM 1749 N N . GLU A 1 223 ? -5.830 14.619 33.696 1.00 93.12 223 GLU A N 1
ATOM 1750 C CA . GLU A 1 223 ? -4.719 13.980 34.413 1.00 93.12 223 GLU A CA 1
ATOM 1751 C C . GLU A 1 223 ? -3.901 13.016 33.536 1.00 93.12 223 GLU A C 1
ATOM 1753 O O . GLU A 1 223 ? -2.762 12.692 33.881 1.00 93.12 223 GLU A O 1
ATOM 1758 N N . TRP A 1 224 ? -4.459 12.548 32.412 1.00 92.12 224 TRP A N 1
ATOM 1759 C CA . TRP A 1 224 ? -3.876 1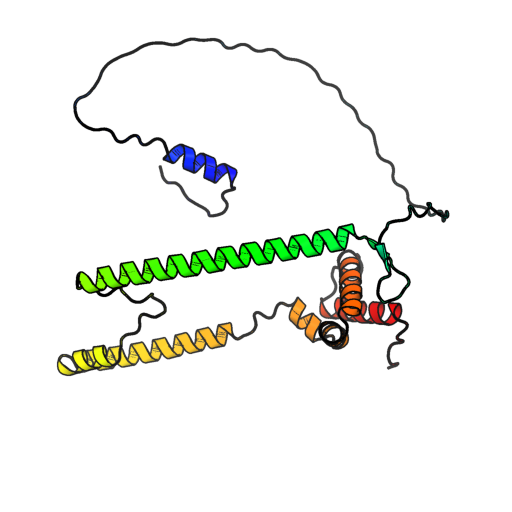1.484 31.580 1.00 92.12 224 TRP A CA 1
ATOM 1760 C C . TRP A 1 224 ? -3.580 11.891 30.136 1.00 92.12 224 TRP A C 1
ATOM 1762 O O . TRP A 1 224 ? -2.747 11.247 29.497 1.00 92.12 224 TRP A O 1
ATOM 1772 N N . LYS A 1 225 ? -4.192 12.965 29.629 1.00 90.56 225 LYS A N 1
ATOM 1773 C CA . LYS A 1 225 ? -4.005 13.446 28.251 1.00 90.56 225 LYS A CA 1
ATOM 1774 C C . LYS A 1 225 ? -2.547 13.777 27.901 1.00 90.56 225 LYS A C 1
ATOM 1776 O O . LYS A 1 225 ? -2.129 13.543 26.773 1.00 90.56 225 LYS A O 1
ATOM 1781 N N . ASP A 1 226 ? -1.780 14.275 28.875 1.00 90.88 226 ASP A N 1
ATOM 1782 C CA . ASP A 1 226 ? -0.392 14.726 28.694 1.00 9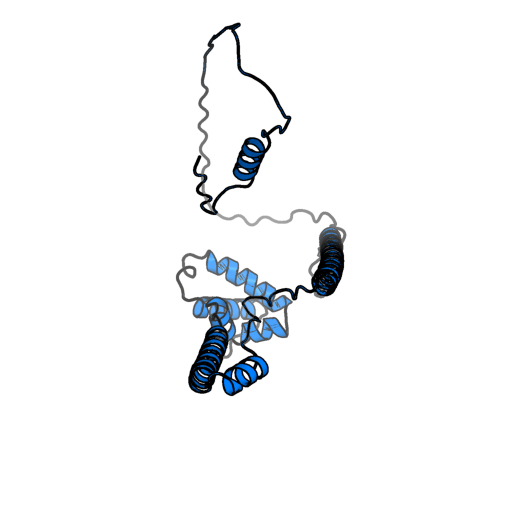0.88 226 ASP A CA 1
ATOM 1783 C C . ASP A 1 226 ? 0.639 13.654 29.108 1.00 90.88 226 ASP A C 1
ATOM 1785 O O . ASP A 1 226 ? 1.848 13.888 29.055 1.00 90.88 226 ASP A O 1
ATOM 1789 N N . LYS A 1 227 ? 0.183 12.472 29.544 1.00 93.44 227 LYS A N 1
ATOM 1790 C CA . LYS A 1 227 ? 1.064 11.365 29.938 1.00 93.44 227 LYS A CA 1
ATOM 1791 C C . LYS A 1 227 ? 1.562 10.575 28.724 1.00 93.44 227 LYS A C 1
ATOM 1793 O O . LYS A 1 227 ? 0.880 10.527 27.698 1.00 93.44 227 LYS A O 1
ATOM 1798 N N . PRO A 1 228 ? 2.732 9.913 28.816 1.00 93.56 228 PRO A N 1
ATOM 1799 C CA . PRO A 1 228 ? 3.232 9.094 27.718 1.00 93.56 228 PRO A CA 1
ATOM 1800 C C . PRO A 1 228 ? 2.275 7.933 27.409 1.00 93.56 228 PRO A C 1
ATOM 1802 O O . PRO A 1 228 ? 1.694 7.327 28.311 1.00 93.56 228 PRO A O 1
ATOM 1805 N N . LEU A 1 229 ? 2.152 7.596 26.120 1.00 92.44 229 LEU A N 1
ATOM 1806 C CA . LEU A 1 229 ? 1.242 6.561 25.604 1.00 92.44 229 LEU A CA 1
ATOM 1807 C C . LEU A 1 229 ? 1.366 5.232 26.360 1.00 92.44 229 LEU A C 1
ATOM 1809 O O . LEU A 1 229 ? 0.356 4.637 26.722 1.00 92.44 229 LEU A O 1
ATOM 1813 N N . THR A 1 230 ? 2.591 4.799 26.659 1.00 93.75 230 THR A N 1
ATOM 1814 C CA . THR A 1 230 ? 2.850 3.554 27.394 1.00 93.75 230 THR A CA 1
ATOM 1815 C C . THR A 1 230 ? 2.256 3.569 28.806 1.00 93.75 230 THR A C 1
ATOM 1817 O O . THR A 1 230 ? 1.683 2.571 29.235 1.00 93.75 230 THR A O 1
ATOM 1820 N N . GLU A 1 231 ? 2.338 4.694 29.527 1.00 93.94 231 GLU A N 1
ATOM 1821 C CA . GLU A 1 231 ? 1.736 4.820 30.864 1.00 93.94 231 GLU A CA 1
ATOM 1822 C C . GLU A 1 231 ? 0.210 4.844 30.787 1.00 93.94 231 GLU A C 1
ATOM 1824 O O . GLU A 1 231 ? -0.462 4.198 31.592 1.00 93.94 231 GLU A O 1
ATOM 1829 N N . ARG A 1 232 ? -0.345 5.549 29.794 1.00 95.00 232 ARG A N 1
ATOM 1830 C CA . ARG A 1 232 ? -1.794 5.590 29.573 1.00 95.00 232 ARG A CA 1
ATOM 1831 C C . ARG A 1 232 ? -2.338 4.197 29.257 1.00 95.00 232 ARG A C 1
ATOM 1833 O O . ARG A 1 232 ? -3.297 3.767 29.888 1.00 95.00 232 ARG A O 1
ATOM 1840 N N . PHE A 1 233 ? -1.687 3.459 28.362 1.00 95.44 233 PHE A N 1
ATOM 1841 C CA . PHE A 1 233 ? -2.068 2.094 27.992 1.00 95.44 233 PHE A CA 1
ATOM 1842 C C . PHE A 1 233 ? -1.905 1.084 29.135 1.00 95.44 233 PHE A C 1
ATOM 1844 O O . PHE A 1 233 ? -2.743 0.195 29.284 1.00 95.44 233 PHE A O 1
ATOM 1851 N N . ALA A 1 234 ? -0.894 1.231 29.995 1.00 94.62 234 ALA A N 1
ATOM 1852 C CA . ALA A 1 234 ? -0.776 0.408 31.200 1.00 94.62 234 ALA A CA 1
ATOM 1853 C C . ALA A 1 234 ? -1.968 0.619 32.155 1.00 94.62 234 ALA A C 1
ATOM 1855 O O . ALA A 1 234 ? -2.466 -0.326 32.773 1.00 94.62 234 ALA A O 1
ATOM 1856 N N . GLU A 1 235 ? -2.474 1.847 32.243 1.00 93.94 235 GLU A N 1
ATOM 1857 C CA . GLU A 1 235 ? -3.631 2.182 33.078 1.00 93.94 235 GLU A CA 1
ATOM 1858 C C . GLU A 1 235 ? -4.959 1.796 32.442 1.00 93.94 235 GLU A C 1
ATOM 1860 O O . GLU A 1 235 ? -5.855 1.323 33.144 1.00 93.94 235 GLU A O 1
ATOM 1865 N N . VAL A 1 236 ? -5.059 1.848 31.113 1.00 95.69 236 VAL A N 1
ATOM 1866 C CA . VAL A 1 236 ? -6.134 1.182 30.368 1.00 95.69 236 VAL A CA 1
ATOM 1867 C C . VAL A 1 236 ? -6.166 -0.307 30.705 1.00 95.69 236 VAL A C 1
ATOM 1869 O O . VAL A 1 236 ? -7.222 -0.822 31.076 1.00 95.69 236 VAL A O 1
ATOM 1872 N N . ALA A 1 237 ? -5.027 -1.003 30.641 1.00 94.25 237 ALA A N 1
ATOM 1873 C CA . ALA A 1 237 ? -4.955 -2.427 30.958 1.00 94.25 237 ALA A CA 1
ATOM 1874 C C . ALA A 1 237 ? -5.376 -2.703 32.410 1.00 94.25 237 ALA A C 1
ATOM 1876 O O . ALA A 1 237 ? -6.193 -3.587 32.669 1.00 94.25 237 ALA A O 1
ATOM 1877 N N . ARG A 1 238 ? -4.917 -1.886 33.365 1.00 94.06 238 ARG A N 1
ATOM 1878 C CA . ARG A 1 238 ? -5.332 -1.984 34.771 1.00 94.06 238 ARG A CA 1
ATOM 1879 C C . ARG A 1 238 ? -6.841 -1.785 34.953 1.00 94.06 238 ARG A C 1
ATOM 1881 O O . ARG A 1 238 ? -7.474 -2.581 35.645 1.00 94.06 238 ARG A O 1
ATOM 1888 N N . ARG A 1 239 ? -7.423 -0.740 34.353 1.00 93.56 239 ARG A N 1
ATOM 1889 C CA . ARG A 1 239 ? -8.866 -0.445 34.441 1.00 93.56 239 ARG A CA 1
ATOM 1890 C C . ARG A 1 239 ? -9.702 -1.523 33.754 1.00 93.56 239 ARG A C 1
ATOM 1892 O O . ARG A 1 239 ? -10.754 -1.886 34.270 1.00 93.56 239 ARG A O 1
ATOM 1899 N N . THR A 1 240 ? -9.210 -2.075 32.647 1.00 93.69 240 THR A N 1
ATOM 1900 C CA . THR A 1 240 ? -9.862 -3.182 31.935 1.00 93.69 240 THR A CA 1
ATOM 1901 C C . THR A 1 240 ? -9.846 -4.446 32.788 1.00 93.69 240 THR A C 1
ATOM 1903 O O . THR A 1 240 ? -10.897 -5.032 33.013 1.00 93.69 240 THR A O 1
ATOM 1906 N N . ARG A 1 241 ? -8.702 -4.827 33.375 1.00 90.38 241 ARG A N 1
ATOM 1907 C CA . ARG A 1 241 ? -8.634 -5.947 34.333 1.00 90.38 241 ARG A CA 1
ATOM 1908 C C . ARG A 1 241 ? -9.602 -5.760 35.500 1.00 90.38 241 ARG A C 1
ATOM 1910 O O . ARG A 1 241 ? -10.380 -6.662 35.799 1.00 90.38 241 ARG A O 1
ATOM 1917 N N . ALA A 1 242 ? -9.636 -4.563 36.085 1.00 89.94 242 ALA A N 1
ATOM 1918 C CA . ALA A 1 242 ? -10.560 -4.241 37.169 1.00 89.94 242 ALA A CA 1
ATOM 1919 C C . ALA A 1 242 ? -12.039 -4.361 36.752 1.00 89.94 242 ALA A C 1
ATOM 1921 O O . ALA A 1 242 ? -12.843 -4.876 37.527 1.00 89.94 242 ALA A O 1
ATOM 1922 N N . ALA A 1 243 ? -12.398 -3.949 35.530 1.00 88.44 243 ALA A N 1
ATOM 1923 C CA . ALA A 1 243 ? -13.758 -4.085 35.000 1.00 88.44 243 ALA A CA 1
ATOM 1924 C C . ALA A 1 243 ? -14.203 -5.554 34.861 1.00 88.44 243 ALA A C 1
ATOM 1926 O O . ALA A 1 243 ? -15.383 -5.854 35.031 1.00 88.44 243 ALA A O 1
ATOM 1927 N N . TYR A 1 244 ? -13.259 -6.466 34.617 1.00 87.06 244 TYR A N 1
ATOM 1928 C CA . TYR A 1 244 ? -13.490 -7.914 34.545 1.00 87.06 244 TYR A CA 1
ATOM 1929 C C . TYR A 1 244 ? -13.251 -8.643 35.884 1.00 87.06 244 TYR A C 1
ATOM 1931 O O . TYR A 1 244 ? -13.356 -9.866 35.949 1.00 87.06 244 TYR A O 1
ATOM 1939 N N . GLY A 1 245 ? -12.961 -7.914 36.969 1.00 82.06 245 GLY A N 1
ATOM 1940 C CA . GLY A 1 245 ? -12.706 -8.493 38.294 1.00 82.06 245 GLY A CA 1
ATOM 1941 C C . GLY A 1 245 ? -11.349 -9.194 38.432 1.00 82.06 245 GLY A C 1
ATOM 1942 O O . GLY A 1 245 ? -11.131 -9.928 39.395 1.00 82.06 245 GLY A O 1
ATOM 1943 N N . GLU A 1 246 ? -10.428 -8.968 37.496 1.00 77.62 246 GLU A N 1
ATOM 1944 C CA . GLU A 1 246 ? -9.064 -9.484 37.544 1.00 77.62 246 GLU A CA 1
ATOM 1945 C C . GLU A 1 246 ? -8.212 -8.568 38.431 1.00 77.62 246 GLU A C 1
ATOM 1947 O O . GLU A 1 246 ? -7.913 -7.419 38.094 1.00 77.62 246 GLU A O 1
ATOM 1952 N N . VAL A 1 247 ? -7.843 -9.066 39.610 1.00 61.81 247 VAL A N 1
ATOM 1953 C CA . VAL A 1 247 ? -6.957 -8.353 40.538 1.00 61.81 247 VAL A CA 1
ATOM 1954 C C . VAL A 1 247 ? -5.536 -8.382 39.958 1.00 61.81 247 VAL A C 1
ATOM 1956 O O . VAL A 1 247 ? -5.106 -9.439 39.489 1.00 61.81 247 VAL A O 1
ATOM 1959 N N . PRO A 1 248 ? -4.793 -7.258 39.944 1.00 57.25 248 PRO A N 1
ATOM 1960 C CA . PRO A 1 248 ? -3.407 -7.270 39.487 1.00 57.25 248 PRO A CA 1
ATOM 1961 C C . PRO A 1 248 ? -2.576 -8.267 40.313 1.00 57.25 248 PRO A C 1
ATOM 1963 O O . PRO A 1 248 ? -2.846 -8.418 41.508 1.00 57.25 248 PRO A O 1
ATOM 1966 N N . PRO A 1 249 ? -1.560 -8.924 39.720 1.00 49.19 249 PRO A N 1
ATOM 1967 C CA . PRO A 1 249 ? -0.558 -9.612 40.523 1.00 49.19 249 PRO A CA 1
ATOM 1968 C C . PRO A 1 249 ? 0.073 -8.584 41.473 1.00 49.19 249 PRO A C 1
ATOM 1970 O O . PRO A 1 249 ? 0.483 -7.505 41.036 1.00 49.19 249 PRO A O 1
ATOM 1973 N N . GLU A 1 250 ? 0.064 -8.884 42.774 1.00 36.94 250 GLU A N 1
ATOM 1974 C CA . GLU A 1 250 ? 0.790 -8.099 43.776 1.00 36.94 250 GLU A CA 1
ATOM 1975 C C . GLU A 1 250 ? 2.292 -8.047 43.430 1.00 36.94 250 GLU A C 1
ATOM 1977 O O . GLU A 1 250 ? 2.790 -8.969 42.776 1.00 36.94 250 GLU A O 1
ATOM 1982 N N . PRO A 1 251 ? 2.992 -6.963 43.819 1.00 46.31 251 PRO A N 1
ATOM 1983 C CA . PRO A 1 251 ? 4.407 -6.755 43.511 1.00 46.31 251 PRO A CA 1
ATOM 1984 C C . PRO A 1 251 ? 5.339 -7.823 44.099 1.00 46.31 251 PRO A C 1
ATOM 1986 O O . PRO A 1 251 ? 5.049 -8.343 45.200 1.00 46.31 251 PRO A O 1
#

Secondary structure (DSSP, 8-state):
------S---HHHHHHHHHHHS---------------------------------PPPP----------------EEEPTTSS-EEEHHHHHHHHHHHHHHHHHHHHHHHHHHHHHHHHHHHHHHHHHTT--PPPPTTT----HHHHHHHHHH-HHHHHHHHHHHHHHHHHHHHHHHHHSS----HHHHHHHH-HHHHHHHHH-HHHHHHHHHHHHHHHH-TTTTTS-HHHHHHHHHHHHHHHTT-PPPP-

pLDDT: mean 72.75, std 23.61, range [24.77, 97.12]

Foldseek 3Di:
DDDDCVVPDDPVRVVVVVVVVPPDDDDDDDDDDDDDDDDDDDDDDDDDDDDDDDDDDDDDDDDDDDDDDDPPPQPADQDPVNPDGDHVVVVVVVVVVVVVVVVVVVVVVVVVVVVVVVVVVVQVVCVVVVHHPQPDPVPRADDPVNLVVCCVVPVPVSVVSVVVRVVVVVVVVVVVVVPVPPPCPQLNVLCVLQVQLVCCVPPPVPLNVQLVVQLVVQCPDPVRVPDRNNVSSNVSSVVSCVVVVNDDPDD

Organism: Salmonella enterica (NCBI:txid28901)

Sequence (251 aa):
MDFEITGEETQEQLEELMAKMGETEVEGDDEEPEDSAEHSDSETSETVQTDTGNKQAPTPGAGTEEEGQPQEDVKGILARDGKHVIPYDVLEAERTGRQRVEQEAFLLKQQLVEEQRKIDLLTSQIKQAGMTPDPLPEEARISDEQIAKIREEYPEVANALTLMSRKYDYLQARIQEAQQVPQENPAAQAMNAVSDLVDWQRSDPDKFAVAVHLDEKLQTDPEWKDKPLTERFAEVARRTRAAYGEVPPEP